Protein AF-A0A8H7KU27-F1 (afdb_monomer_lite)

Secondary structure (DSSP, 8-state):
-TTHHHH--SS-S-SEEEEES-------BTTSHHHHHHHHHHHHHTT-TTSSSHHHHHHTS-HHHHHHHHHHHHHHSPTT--SS---B-SSSS-S-HHHHHHTT--SSSEEEEE--TTGGGGGS--SSPP--HHHHHHHHSTT--HHHHHHHHHHHHTTTTT--SHHHHHHHHH-S---STTHHHH-TTS--SS--HHHHHHHHHHHHHHHHHS-TTS---TT------PPP-TTT-EEEEEEE-TTS-EEEEEEEPPHHHHHHT-

Structure (mmCIF, N/CA/C/O backbone):
data_AF-A0A8H7KU27-F1
#
_entry.id   AF-A0A8H7KU27-F1
#
loop_
_atom_site.group_PDB
_atom_site.id
_atom_site.type_symbol
_atom_site.label_atom_id
_atom_site.label_alt_id
_atom_site.label_comp_id
_atom_site.label_asym_id
_atom_site.label_entity_id
_atom_site.label_seq_id
_atom_site.pdbx_PDB_ins_code
_atom_site.Cartn_x
_atom_site.Cartn_y
_atom_site.Cartn_z
_atom_site.occupancy
_atom_site.B_iso_or_equiv
_atom_site.auth_seq_id
_atom_site.auth_comp_id
_atom_site.auth_asym_id
_atom_site.auth_atom_id
_atom_site.pdbx_PDB_model_num
ATOM 1 N N . MET A 1 1 ? -7.231 -10.220 -0.675 1.00 78.81 1 MET A N 1
ATOM 2 C CA . MET A 1 1 ? -7.784 -11.290 -1.545 1.00 78.81 1 MET A CA 1
ATOM 3 C C . MET A 1 1 ? -6.809 -12.442 -1.767 1.00 78.81 1 MET A C 1
ATOM 5 O O . MET A 1 1 ? -7.171 -13.572 -1.466 1.00 78.81 1 MET A O 1
ATOM 9 N N . THR A 1 2 ? -5.571 -12.199 -2.212 1.00 91.25 2 THR A N 1
ATOM 10 C CA . THR A 1 2 ? -4.523 -13.245 -2.302 1.00 91.25 2 THR A CA 1
ATOM 11 C C . THR A 1 2 ? -4.321 -13.991 -0.983 1.00 91.25 2 THR A C 1
ATOM 13 O O . THR A 1 2 ? -4.176 -15.204 -0.988 1.00 91.25 2 THR A O 1
ATOM 16 N N . MET A 1 3 ? -4.471 -13.312 0.154 1.00 93.38 3 MET A N 1
ATOM 17 C CA . MET A 1 3 ? -4.321 -13.923 1.484 1.00 93.38 3 MET A CA 1
ATOM 18 C C . MET A 1 3 ? -5.640 -14.321 2.160 1.00 93.38 3 MET A C 1
ATOM 20 O O . MET A 1 3 ? -5.629 -14.786 3.297 1.00 93.38 3 MET A O 1
ATOM 24 N N . ALA A 1 4 ? -6.777 -14.149 1.478 1.00 94.81 4 ALA A N 1
ATOM 25 C CA . ALA A 1 4 ? -8.090 -14.427 2.055 1.00 94.81 4 ALA A CA 1
ATOM 26 C C . ALA A 1 4 ? -8.229 -15.899 2.473 1.00 94.81 4 ALA A C 1
ATOM 28 O O . ALA A 1 4 ? -7.676 -16.785 1.809 1.00 94.81 4 ALA A O 1
ATOM 29 N N . ASN A 1 5 ? -8.971 -16.153 3.555 1.00 96.56 5 ASN A N 1
ATOM 30 C CA . ASN A 1 5 ? -9.194 -17.491 4.113 1.00 96.56 5 ASN A CA 1
ATOM 31 C C . ASN A 1 5 ? -7.868 -18.228 4.395 1.00 96.56 5 ASN A C 1
ATOM 33 O O . ASN A 1 5 ? -7.708 -19.409 4.086 1.00 96.56 5 ASN A O 1
ATOM 37 N N . GLY A 1 6 ? -6.855 -17.503 4.886 1.00 95.56 6 GLY A N 1
ATOM 38 C CA . GLY A 1 6 ? -5.520 -18.053 5.145 1.00 95.56 6 GLY A CA 1
ATOM 39 C C . GLY A 1 6 ? -4.796 -18.543 3.890 1.00 95.56 6 GLY A C 1
ATOM 40 O O . GLY A 1 6 ? -4.062 -19.531 3.956 1.00 95.56 6 GLY A O 1
ATOM 41 N N . GLY A 1 7 ? -5.049 -17.894 2.749 1.00 95.94 7 GLY A N 1
ATOM 42 C CA . GLY A 1 7 ? -4.494 -18.269 1.448 1.00 95.94 7 GLY A CA 1
ATOM 43 C C . GLY A 1 7 ? -5.071 -19.566 0.873 1.00 95.94 7 GLY A C 1
ATOM 44 O O . GLY A 1 7 ? -4.414 -20.193 0.051 1.00 95.94 7 GLY A O 1
ATOM 45 N N . GLN A 1 8 ? -6.246 -20.008 1.337 1.00 94.69 8 GLN A N 1
ATOM 46 C CA . GLN A 1 8 ? -6.858 -21.284 0.950 1.00 94.69 8 GLN A CA 1
ATOM 47 C C . GLN A 1 8 ? -8.363 -21.130 0.707 1.00 94.69 8 GLN A C 1
ATOM 49 O O . GLN A 1 8 ? -9.200 -21.575 1.490 1.00 94.69 8 GLN A O 1
ATOM 54 N N . THR A 1 9 ? -8.724 -20.488 -0.397 1.00 96.44 9 THR A N 1
ATOM 55 C CA . THR A 1 9 ? -10.119 -20.374 -0.831 1.00 96.44 9 THR A CA 1
ATOM 56 C C . THR A 1 9 ? -10.485 -21.552 -1.730 1.00 96.44 9 THR A C 1
ATOM 58 O O . THR A 1 9 ? -9.803 -21.811 -2.720 1.00 96.44 9 THR A O 1
ATOM 61 N N . ASN A 1 10 ? -11.572 -22.255 -1.397 1.00 95.06 10 ASN A N 1
ATOM 62 C CA . ASN A 1 10 ? -12.066 -23.396 -2.162 1.00 95.06 10 ASN A CA 1
ATOM 63 C C . ASN A 1 10 ? -13.559 -23.224 -2.518 1.00 95.06 10 ASN A C 1
ATOM 65 O O . ASN A 1 10 ? -14.364 -23.048 -1.601 1.00 95.06 10 ASN A O 1
ATOM 69 N N . PRO A 1 11 ? -13.947 -23.329 -3.804 1.00 95.62 11 PRO A N 1
ATOM 70 C CA . PRO A 1 11 ? -13.070 -23.449 -4.975 1.00 95.62 11 PRO A CA 1
ATOM 71 C C . PRO A 1 11 ? -12.228 -22.176 -5.206 1.00 95.62 11 PRO A C 1
ATOM 73 O O . PRO A 1 11 ? -12.608 -21.105 -4.726 1.00 95.62 11 PRO A O 1
ATOM 76 N N . PRO A 1 12 ? -11.098 -22.257 -5.938 1.00 95.62 12 PRO A N 1
ATOM 77 C CA . PRO A 1 12 ? -10.333 -21.071 -6.313 1.00 95.62 12 PRO A CA 1
ATOM 78 C C . PRO A 1 12 ? -11.209 -20.063 -7.066 1.00 95.62 12 PRO A C 1
ATOM 80 O O . PRO A 1 12 ? -11.876 -20.420 -8.036 1.00 95.62 12 PRO A O 1
ATOM 83 N N . LEU A 1 13 ? -11.194 -18.799 -6.633 1.00 97.00 13 LEU A N 1
ATOM 84 C CA . LEU A 1 13 ? -12.013 -17.732 -7.232 1.00 97.00 13 LEU A CA 1
ATOM 85 C C . LEU A 1 13 ? -11.287 -16.959 -8.341 1.00 97.00 13 LEU A C 1
ATOM 87 O O . LEU A 1 13 ? -11.917 -16.265 -9.132 1.00 97.00 13 LEU A O 1
ATOM 91 N N . PHE A 1 14 ? -9.960 -17.062 -8.395 1.00 97.00 14 PHE A N 1
ATOM 92 C CA . PHE A 1 14 ? -9.116 -16.443 -9.411 1.00 97.00 14 PHE A CA 1
ATOM 93 C C . PHE A 1 14 ? -7.832 -17.258 -9.595 1.00 97.00 14 PHE A C 1
ATOM 95 O O . PHE A 1 14 ? -7.412 -17.994 -8.701 1.00 97.00 14 PHE A O 1
ATOM 102 N N . ARG A 1 15 ? -7.201 -17.117 -10.766 1.00 95.88 15 ARG A N 1
ATOM 103 C CA . ARG A 1 15 ? -5.967 -17.840 -11.130 1.00 95.88 15 ARG A CA 1
ATOM 104 C C . ARG A 1 15 ? -4.692 -17.006 -11.005 1.00 95.88 15 ARG A C 1
ATOM 106 O O . ARG A 1 15 ? -3.612 -17.577 -10.939 1.00 95.88 15 ARG A O 1
ATOM 113 N N . ALA A 1 16 ? -4.806 -15.683 -10.996 1.00 96.38 16 ALA A N 1
ATOM 114 C CA . ALA A 1 16 ? -3.685 -14.751 -10.928 1.00 96.38 16 ALA A CA 1
ATOM 115 C C . ALA A 1 16 ? -4.140 -13.412 -10.347 1.00 96.38 16 ALA A C 1
ATOM 117 O O . ALA A 1 16 ? -5.341 -13.138 -10.300 1.00 96.38 16 ALA A O 1
ATOM 118 N N . ALA A 1 17 ? -3.180 -12.602 -9.914 1.00 95.38 17 ALA A N 1
ATOM 119 C CA . ALA A 1 17 ? -3.415 -11.260 -9.404 1.00 95.38 17 ALA A CA 1
ATOM 120 C C . ALA A 1 17 ? -2.518 -10.252 -10.129 1.00 95.38 17 ALA A C 1
ATOM 122 O O . ALA A 1 17 ? -1.367 -10.551 -10.446 1.00 95.38 17 ALA A O 1
ATOM 123 N N . ILE A 1 18 ? -3.060 -9.061 -10.365 1.00 94.12 18 ILE A N 1
ATOM 124 C CA . ILE A 1 18 ? -2.297 -7.872 -10.740 1.00 94.12 18 ILE A CA 1
ATOM 125 C C . ILE A 1 18 ? -2.469 -6.893 -9.584 1.00 94.12 18 ILE A C 1
ATOM 127 O O . ILE A 1 18 ? -3.604 -6.625 -9.182 1.00 94.12 18 ILE A O 1
ATOM 131 N N . THR A 1 19 ? -1.371 -6.403 -9.023 1.00 90.38 19 THR A N 1
ATOM 132 C CA . THR A 1 19 ? -1.390 -5.366 -7.990 1.00 90.38 19 THR A CA 1
ATOM 133 C C . THR A 1 19 ? -0.721 -4.125 -8.533 1.00 90.38 19 THR A C 1
ATOM 135 O O . THR A 1 19 ? 0.409 -4.203 -8.999 1.00 90.38 19 THR A O 1
ATOM 138 N N . ASN A 1 20 ? -1.422 -3.001 -8.459 1.00 87.94 20 ASN A N 1
ATOM 139 C CA . ASN A 1 20 ? -0.874 -1.699 -8.788 1.00 87.94 20 ASN A CA 1
ATOM 140 C C . ASN A 1 20 ? -0.842 -0.839 -7.520 1.00 87.94 20 ASN A C 1
ATOM 142 O O . ASN A 1 20 ? -1.857 -0.801 -6.818 1.00 87.94 20 ASN A O 1
ATOM 146 N N . SER A 1 21 ? 0.306 -0.235 -7.211 1.00 86.75 21 SER A N 1
ATOM 147 C CA . SER A 1 21 ? 0.552 0.570 -6.005 1.00 86.75 21 SER A CA 1
ATOM 148 C C . SER A 1 21 ? 0.026 -0.127 -4.742 1.00 86.75 21 SER A C 1
ATOM 150 O O . SER A 1 21 ? -0.904 0.339 -4.077 1.00 86.75 21 SER A O 1
ATOM 152 N N . ALA A 1 22 ? 0.536 -1.333 -4.465 1.00 82.12 22 ALA A N 1
ATOM 153 C CA . ALA A 1 22 ? -0.025 -2.209 -3.439 1.00 82.12 22 ALA A CA 1
ATOM 154 C C . ALA A 1 22 ? 0.016 -1.570 -2.036 1.00 82.12 22 ALA A C 1
ATOM 156 O O . ALA A 1 22 ? 1.068 -1.457 -1.414 1.00 82.12 22 ALA A O 1
ATOM 157 N N . PHE A 1 23 ? -1.157 -1.231 -1.498 1.00 78.81 23 PHE A N 1
ATOM 158 C CA . PHE A 1 23 ? -1.300 -0.653 -0.163 1.00 78.81 23 PHE A CA 1
ATOM 159 C C . PHE A 1 23 ? -1.296 -1.723 0.945 1.00 78.81 23 PHE A C 1
ATOM 161 O O . PHE A 1 23 ? -2.119 -2.644 0.944 1.00 78.81 23 PHE A O 1
ATOM 168 N N . PHE A 1 24 ? -0.407 -1.565 1.932 1.00 78.94 24 PHE A N 1
ATOM 169 C CA . PHE A 1 24 ? -0.306 -2.422 3.119 1.00 78.94 24 PHE A CA 1
ATOM 170 C C . PHE A 1 24 ? -0.576 -1.627 4.410 1.00 78.94 24 PHE A C 1
ATOM 172 O O . PHE A 1 24 ? 0.364 -1.163 5.054 1.00 78.94 24 PHE A O 1
ATOM 179 N N . PRO A 1 25 ? -1.846 -1.483 4.836 1.00 85.44 25 PRO A N 1
ATOM 180 C CA . PRO A 1 25 ? -2.156 -0.842 6.108 1.00 85.44 25 PRO A CA 1
ATOM 181 C C . PRO A 1 25 ? -1.668 -1.674 7.298 1.00 85.44 25 PRO A C 1
ATOM 183 O O . PRO A 1 25 ? -1.498 -2.897 7.210 1.00 85.44 25 PRO A O 1
ATOM 186 N N . SER A 1 26 ? -1.557 -1.022 8.456 1.00 87.38 26 SER A N 1
ATOM 187 C CA . SER A 1 26 ? -1.453 -1.709 9.744 1.00 87.38 26 SER A CA 1
ATOM 188 C C . SER A 1 26 ? -2.640 -2.656 9.946 1.00 87.38 26 SER A C 1
ATOM 190 O O . SER A 1 26 ? -3.795 -2.241 9.886 1.00 87.38 26 SER A O 1
ATOM 192 N N . GLN A 1 27 ? -2.357 -3.936 10.201 1.00 89.00 27 GLN A N 1
ATOM 193 C CA . GLN A 1 27 ? -3.378 -4.979 10.344 1.00 89.00 27 GLN A CA 1
ATOM 194 C C . GLN A 1 27 ? -3.529 -5.416 11.792 1.00 89.00 27 GLN A C 1
ATOM 196 O O . GLN A 1 27 ? -2.823 -6.301 12.284 1.00 89.00 27 GLN A O 1
ATOM 201 N N . TYR A 1 28 ? -4.463 -4.756 12.468 1.00 94.50 28 TYR A N 1
ATOM 202 C CA . TYR A 1 28 ? -4.816 -5.015 13.857 1.00 94.50 28 TYR A CA 1
ATOM 203 C C . TYR A 1 28 ? -5.838 -6.159 13.973 1.00 94.50 28 TYR A C 1
ATOM 205 O O . TYR A 1 28 ? -6.639 -6.348 13.054 1.00 94.50 28 TYR A O 1
ATOM 213 N N . PRO A 1 29 ? -5.868 -6.896 15.100 1.00 96.38 29 PRO A N 1
ATOM 214 C CA . PRO A 1 29 ? -7.040 -7.683 15.492 1.00 96.38 29 PRO A CA 1
ATOM 215 C C . PRO A 1 29 ? -8.306 -6.822 15.476 1.00 96.38 29 PRO A C 1
ATOM 217 O O . PRO A 1 29 ? -8.257 -5.675 15.920 1.00 96.38 29 PRO A O 1
ATOM 220 N N . GLY A 1 30 ? -9.420 -7.354 14.966 1.00 96.25 30 GLY A N 1
ATOM 221 C CA . GLY A 1 30 ? -10.682 -6.612 14.844 1.00 96.25 30 GLY A CA 1
ATOM 222 C C . GLY A 1 30 ? -11.287 -6.173 16.179 1.00 96.25 30 GLY A C 1
ATOM 223 O O . GLY A 1 30 ? -11.960 -5.150 16.236 1.00 96.25 30 GLY A O 1
ATOM 224 N N . ASP A 1 31 ? -10.986 -6.896 17.254 1.00 95.62 31 ASP A N 1
ATOM 225 C CA . ASP A 1 31 ? -11.300 -6.572 18.651 1.00 95.62 31 ASP A CA 1
ATOM 226 C C . ASP A 1 31 ? -10.113 -5.925 19.395 1.00 95.62 31 ASP A C 1
ATOM 228 O O . ASP A 1 31 ? -10.132 -5.743 20.612 1.00 95.62 31 ASP A O 1
ATOM 232 N N . GLY A 1 32 ? -9.055 -5.566 18.666 1.00 96.56 32 GLY A N 1
ATOM 233 C CA . GLY A 1 32 ? -7.859 -4.939 19.208 1.00 96.56 32 GLY A CA 1
ATOM 234 C C . GLY A 1 32 ? -8.085 -3.491 19.645 1.00 96.56 32 GLY A C 1
ATOM 235 O O . GLY A 1 32 ? -9.115 -2.868 19.372 1.00 96.56 32 GLY A O 1
ATOM 236 N N . ILE A 1 33 ? -7.071 -2.921 20.301 1.00 96.50 33 ILE A N 1
ATOM 237 C CA . ILE A 1 33 ? -7.153 -1.579 20.895 1.00 96.50 33 ILE A CA 1
ATOM 238 C C . ILE A 1 33 ? -7.460 -0.477 19.872 1.00 96.50 33 ILE A C 1
ATOM 240 O O . ILE A 1 33 ? -8.258 0.411 20.168 1.00 96.50 33 ILE A O 1
ATOM 244 N N . ILE A 1 34 ? -6.877 -0.537 18.668 1.00 95.50 34 ILE A N 1
ATOM 245 C CA . ILE A 1 34 ? -7.071 0.496 17.641 1.00 95.50 34 ILE A CA 1
ATOM 246 C C . ILE A 1 34 ? -8.506 0.458 17.079 1.00 95.50 34 ILE A C 1
ATOM 248 O O . ILE A 1 34 ? -9.203 1.463 17.248 1.00 95.50 34 ILE A O 1
ATOM 252 N N . PRO A 1 35 ? -9.025 -0.661 16.519 1.00 96.94 35 PRO A N 1
ATOM 253 C CA . PRO A 1 35 ? -10.417 -0.709 16.057 1.00 96.94 35 PRO A CA 1
ATOM 254 C C . PRO A 1 35 ? -11.441 -0.435 17.164 1.00 96.94 35 PRO A C 1
ATOM 256 O O . PRO A 1 35 ? -12.418 0.270 16.924 1.00 96.94 35 PRO A O 1
ATOM 259 N N . THR A 1 36 ? -11.198 -0.914 18.391 1.00 97.19 36 THR A N 1
ATOM 260 C CA . THR A 1 36 ? -12.078 -0.647 19.542 1.00 97.19 36 THR A CA 1
ATOM 261 C C . THR A 1 36 ? -12.131 0.843 19.881 1.00 97.19 36 THR A C 1
ATOM 263 O O . THR A 1 36 ? -13.204 1.387 20.137 1.00 97.19 36 THR A O 1
ATOM 266 N N . THR A 1 37 ? -10.987 1.532 19.853 1.00 96.94 37 THR A N 1
ATOM 267 C CA . THR A 1 37 ? -10.928 2.980 20.105 1.00 96.94 37 THR A CA 1
ATOM 268 C C . THR A 1 37 ? -11.711 3.749 19.044 1.00 96.94 37 THR A C 1
ATOM 270 O O . THR A 1 37 ? -12.527 4.602 19.394 1.00 96.94 37 THR A O 1
ATOM 273 N N . ILE A 1 38 ? -11.534 3.400 17.768 1.00 97.12 38 ILE A N 1
ATOM 274 C CA . ILE A 1 38 ? -12.267 4.015 16.654 1.00 97.12 38 ILE A CA 1
ATOM 275 C C . ILE A 1 38 ? -13.775 3.754 16.791 1.00 97.12 38 ILE A C 1
ATOM 277 O O . ILE A 1 38 ? -14.574 4.680 16.671 1.00 97.12 38 ILE A O 1
ATOM 281 N N . TYR A 1 39 ? -14.186 2.523 17.111 1.00 98.06 39 TYR A N 1
ATOM 282 C CA . TYR A 1 39 ? -15.595 2.190 17.344 1.00 98.06 39 TYR A CA 1
ATOM 283 C C . TYR A 1 39 ? -16.202 3.036 18.472 1.00 98.06 39 TYR A C 1
ATOM 285 O O . TYR A 1 39 ? -17.282 3.610 18.319 1.00 98.06 39 TYR A O 1
ATOM 293 N N . ASN A 1 40 ? -15.482 3.194 19.584 1.00 98.25 40 ASN A N 1
ATOM 294 C CA . ASN A 1 40 ? -15.921 4.032 20.697 1.00 98.25 40 ASN A CA 1
ATOM 295 C C . ASN A 1 40 ? -16.055 5.504 20.284 1.00 98.25 40 ASN A C 1
ATOM 297 O O . ASN A 1 40 ? -17.046 6.145 20.629 1.00 98.25 40 ASN A O 1
ATOM 301 N N . GLN A 1 41 ? -15.117 6.033 19.495 1.00 98.06 41 GLN A N 1
ATOM 302 C CA . GLN A 1 41 ? -15.217 7.386 18.943 1.00 98.06 41 GLN A CA 1
ATOM 303 C C . GLN A 1 41 ? -16.449 7.550 18.042 1.00 98.06 41 GLN A C 1
ATOM 305 O O . GLN A 1 41 ? -17.174 8.533 18.188 1.00 98.06 41 GLN A O 1
ATOM 310 N N . VAL A 1 42 ? -16.749 6.566 17.187 1.00 98.38 42 VAL A N 1
ATOM 311 C CA . VAL A 1 42 ? -17.963 6.566 16.353 1.00 98.38 42 VAL A CA 1
ATOM 312 C C . VAL A 1 42 ? -19.221 6.570 17.222 1.00 98.38 42 VAL A C 1
ATOM 314 O O . VAL A 1 42 ? -20.109 7.398 17.019 1.00 98.38 42 VAL A O 1
ATOM 317 N N . THR A 1 43 ? -19.315 5.686 18.218 1.00 98.56 43 THR A N 1
ATOM 318 C CA . THR A 1 43 ? -20.493 5.639 19.104 1.00 98.56 43 THR A CA 1
ATOM 319 C C . THR A 1 43 ? -20.656 6.919 19.929 1.00 98.56 43 THR A C 1
ATOM 321 O O . THR A 1 43 ? -21.783 7.366 20.133 1.00 98.56 43 THR A O 1
ATOM 324 N N . ASN A 1 44 ? -19.561 7.561 20.348 1.00 98.31 44 ASN A N 1
ATOM 325 C CA . ASN A 1 44 ? -19.597 8.853 21.034 1.00 98.31 44 ASN A CA 1
ATOM 326 C C . ASN A 1 44 ? -20.073 9.975 20.105 1.00 98.31 44 ASN A C 1
ATOM 328 O O . ASN A 1 44 ? -21.027 10.675 20.440 1.00 98.31 44 ASN A O 1
ATOM 332 N N . GLY A 1 45 ? -19.460 10.115 18.924 1.00 97.81 45 GLY A N 1
ATOM 333 C CA . GLY A 1 45 ? -19.788 11.173 17.959 1.00 97.81 45 GLY A CA 1
ATOM 334 C C . GLY A 1 45 ? -21.210 11.080 17.400 1.00 97.81 45 GLY A C 1
ATOM 335 O O . GLY A 1 45 ? -21.776 12.070 16.948 1.00 97.81 45 GLY A O 1
ATOM 336 N N . THR A 1 46 ? -21.821 9.898 17.468 1.00 98.12 46 THR A N 1
ATOM 337 C CA . THR A 1 46 ? -23.198 9.650 17.015 1.00 98.12 46 THR A CA 1
ATOM 338 C C . THR A 1 46 ? -24.239 9.659 18.138 1.00 98.12 46 THR A C 1
ATOM 340 O O . THR A 1 46 ? -25.432 9.536 17.864 1.00 98.12 46 THR A O 1
ATOM 343 N N . GLY A 1 47 ? -23.818 9.778 19.403 1.00 97.69 47 GLY A N 1
ATOM 344 C CA . GLY A 1 47 ? -24.704 9.685 20.569 1.00 97.69 47 GLY A CA 1
ATOM 345 C C . GLY A 1 47 ? -25.161 8.261 20.923 1.00 97.69 47 GLY A C 1
ATOM 346 O O . GLY A 1 47 ? -26.006 8.091 21.800 1.00 97.69 47 GLY A O 1
ATOM 347 N N . CYS A 1 48 ? -24.599 7.231 20.286 1.00 98.56 48 CYS A N 1
ATOM 348 C CA . CYS A 1 48 ? -24.922 5.823 20.529 1.00 98.56 48 CYS A CA 1
ATOM 349 C C . CYS A 1 48 ? -24.145 5.171 21.683 1.00 98.56 48 CYS A C 1
ATOM 351 O O . CYS A 1 48 ? -24.437 4.028 22.025 1.00 98.56 48 CYS A O 1
ATOM 353 N N . ALA A 1 49 ? -23.184 5.861 22.303 1.00 98.06 49 ALA A N 1
ATOM 354 C CA . ALA A 1 49 ? -22.279 5.284 23.307 1.00 98.06 49 ALA A CA 1
ATOM 355 C C . ALA A 1 49 ? -22.975 4.666 24.533 1.00 98.06 49 ALA A C 1
ATOM 357 O O . ALA A 1 49 ? -22.482 3.693 25.095 1.00 98.06 49 ALA A O 1
ATOM 358 N N . ASN A 1 50 ? -24.133 5.203 24.927 1.00 97.38 50 ASN A N 1
ATOM 359 C CA . ASN A 1 50 ? -24.894 4.732 26.091 1.00 97.38 50 ASN A CA 1
ATOM 360 C C . ASN A 1 50 ? -26.054 3.789 25.721 1.00 97.38 50 ASN A C 1
ATOM 362 O O . ASN A 1 50 ? -26.873 3.455 26.578 1.00 97.38 50 ASN A O 1
ATOM 366 N N . ALA A 1 51 ? -26.178 3.391 24.452 1.00 98.00 51 ALA A N 1
ATOM 367 C CA . ALA A 1 51 ? -27.202 2.441 24.041 1.00 98.00 51 ALA A CA 1
ATOM 368 C C . ALA A 1 51 ? -26.882 1.037 24.581 1.00 98.00 51 ALA A C 1
ATOM 370 O O . ALA A 1 51 ? -25.728 0.620 24.599 1.00 98.00 51 ALA A O 1
ATOM 371 N N . ALA A 1 52 ? -27.916 0.282 24.967 1.00 97.75 52 ALA A N 1
ATOM 372 C CA . ALA A 1 52 ? -27.754 -1.111 25.402 1.00 97.75 52 ALA A CA 1
ATOM 373 C C . ALA A 1 52 ? -27.144 -2.001 24.301 1.00 97.75 52 ALA A C 1
ATOM 375 O O . ALA A 1 52 ? -26.385 -2.919 24.593 1.00 97.75 52 ALA A O 1
ATOM 376 N N . ASP A 1 53 ? -27.464 -1.694 23.042 1.00 98.25 53 ASP A N 1
ATOM 377 C CA . ASP A 1 53 ? -26.833 -2.258 21.853 1.00 98.25 53 ASP A CA 1
ATOM 378 C C . ASP A 1 53 ? -26.341 -1.096 20.981 1.00 98.25 53 ASP A C 1
ATOM 380 O O . ASP A 1 53 ? -27.106 -0.456 20.247 1.00 98.25 53 ASP A O 1
ATOM 384 N N . THR A 1 54 ? -25.056 -0.777 21.127 1.00 98.38 54 THR A N 1
ATOM 385 C CA . THR A 1 54 ? -24.422 0.354 20.440 1.00 98.38 54 THR A CA 1
ATOM 386 C C . THR A 1 54 ? -24.409 0.157 18.926 1.00 98.38 54 THR A C 1
ATOM 388 O O . THR A 1 54 ? -24.637 1.115 18.190 1.00 98.38 54 THR A O 1
ATOM 391 N N . PHE A 1 55 ? -24.256 -1.080 18.443 1.00 98.06 55 PHE A N 1
ATOM 392 C CA . PHE A 1 55 ? -24.261 -1.373 17.012 1.00 98.06 55 PHE A CA 1
ATOM 393 C C . PHE A 1 55 ? -25.661 -1.213 16.420 1.00 98.06 55 PHE A C 1
ATOM 395 O O . PHE A 1 55 ? -25.830 -0.576 15.378 1.00 98.06 55 PHE A O 1
ATOM 402 N N . ARG A 1 56 ? -26.692 -1.716 17.108 1.00 98.62 56 ARG A N 1
ATOM 403 C CA . ARG A 1 56 ? -28.077 -1.538 16.664 1.00 98.62 56 ARG A CA 1
ATOM 404 C C . ARG A 1 56 ? -28.491 -0.070 16.644 1.00 98.62 56 ARG A C 1
ATOM 406 O O . ARG A 1 56 ? -29.225 0.330 15.741 1.00 98.62 56 ARG A O 1
ATOM 413 N N . CYS A 1 57 ? -28.009 0.724 17.600 1.00 98.75 57 CYS A N 1
ATOM 414 C CA . CYS A 1 57 ? -28.191 2.172 17.588 1.00 98.75 57 CYS A CA 1
ATOM 415 C C .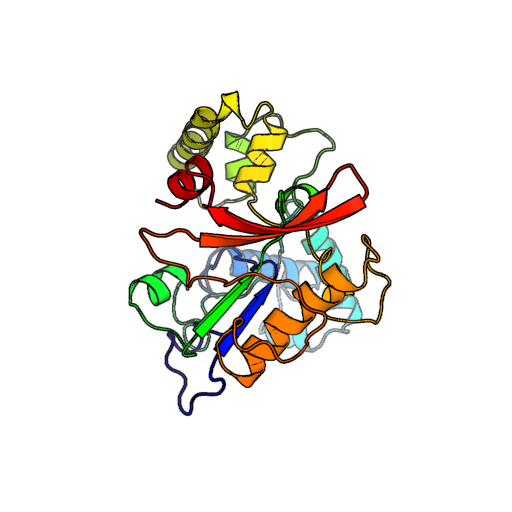 CYS A 1 57 ? -27.594 2.790 16.317 1.00 98.75 57 CYS A C 1
ATOM 417 O O . CYS A 1 57 ? -28.316 3.466 15.586 1.00 98.75 57 CYS A O 1
ATOM 419 N N . LEU A 1 58 ? -26.331 2.477 15.993 1.00 98.62 58 LEU A N 1
ATOM 420 C CA . LEU A 1 58 ? -25.662 2.974 14.785 1.00 98.62 58 LEU A CA 1
ATOM 421 C C . LEU A 1 58 ? -26.412 2.593 13.501 1.00 98.62 58 LEU A C 1
ATOM 423 O O . LEU A 1 58 ? -26.595 3.434 12.625 1.00 98.62 58 LEU A O 1
ATOM 427 N N . GLN A 1 59 ? -26.900 1.352 13.401 1.00 98.50 59 GLN A N 1
ATOM 428 C CA . GLN A 1 59 ? -27.694 0.888 12.254 1.00 98.50 59 GLN A CA 1
ATOM 429 C C . GLN A 1 59 ? -29.019 1.644 12.071 1.00 98.50 59 GLN A C 1
ATOM 431 O O . GLN A 1 59 ? -29.568 1.653 10.971 1.00 98.50 59 GLN A O 1
ATOM 436 N N . GLY A 1 60 ? -29.567 2.222 13.143 1.00 98.31 60 GLY A N 1
ATOM 437 C CA . GLY A 1 60 ? -30.806 2.996 13.108 1.00 98.31 60 GLY A CA 1
ATOM 438 C C . GLY A 1 60 ? -30.621 4.458 12.697 1.00 98.31 60 GLY A C 1
ATOM 439 O O . GLY A 1 60 ? -31.617 5.159 12.519 1.00 98.31 60 GLY A O 1
ATOM 440 N N . LEU A 1 61 ? -29.379 4.935 12.566 1.00 98.50 61 LEU A N 1
ATOM 441 C CA . LEU A 1 61 ? -29.091 6.329 12.245 1.00 98.50 61 LEU A CA 1
ATOM 442 C C . LEU A 1 61 ? -29.185 6.618 10.741 1.00 98.50 61 LEU A C 1
ATOM 444 O O . LEU A 1 61 ? -28.913 5.749 9.909 1.00 98.50 61 LEU A O 1
ATOM 448 N N . PRO A 1 62 ? -29.489 7.870 10.359 1.00 98.44 62 PRO A N 1
ATOM 449 C CA . PRO A 1 62 ? -29.320 8.319 8.986 1.00 98.44 62 PRO A CA 1
ATOM 450 C C . PRO A 1 62 ? -27.860 8.194 8.530 1.00 98.44 62 PRO A C 1
ATOM 452 O O . PRO A 1 62 ? -26.935 8.556 9.259 1.00 98.44 62 PRO A O 1
ATOM 455 N N . ALA A 1 63 ? -27.646 7.795 7.273 1.00 98.25 63 ALA A N 1
ATOM 456 C CA . ALA A 1 63 ? -26.305 7.707 6.686 1.00 98.25 63 ALA A CA 1
ATOM 457 C C . ALA A 1 63 ? -25.530 9.039 6.754 1.00 98.25 63 ALA A C 1
ATOM 459 O O . ALA A 1 63 ? -24.316 9.035 6.933 1.00 98.25 63 ALA A O 1
ATOM 460 N N . ALA A 1 64 ? -26.226 10.179 6.678 1.00 98.38 64 ALA A N 1
ATOM 461 C CA . ALA A 1 64 ? -25.617 11.503 6.811 1.00 98.38 64 ALA A CA 1
ATOM 462 C C . ALA A 1 64 ? -24.969 11.729 8.191 1.00 98.38 64 ALA A C 1
ATOM 464 O O . ALA A 1 64 ? -23.917 12.356 8.274 1.00 98.38 64 ALA A O 1
ATOM 465 N N . THR A 1 65 ? -25.552 11.184 9.265 1.00 98.31 65 THR A N 1
ATOM 466 C CA . THR A 1 65 ? -24.984 11.264 10.619 1.00 98.31 65 THR A CA 1
ATOM 467 C C . THR A 1 65 ? -23.682 10.472 10.707 1.00 98.31 65 THR A C 1
ATOM 469 O O . THR A 1 65 ? -22.681 10.984 11.200 1.00 98.31 65 THR A O 1
ATOM 472 N N . LEU A 1 66 ? -23.671 9.251 10.162 1.00 98.19 66 LEU A N 1
ATOM 473 C CA . LEU A 1 66 ? -22.465 8.423 10.087 1.00 98.19 66 LEU A CA 1
ATOM 474 C C . LEU A 1 66 ? -21.387 9.079 9.208 1.00 98.19 66 LEU A C 1
ATOM 476 O O . LEU A 1 66 ? -20.218 9.084 9.576 1.00 98.19 66 LEU A O 1
ATOM 480 N N . GLY A 1 67 ? -21.778 9.684 8.081 1.00 98.06 67 GLY A N 1
ATOM 481 C CA . GLY A 1 67 ? -20.872 10.392 7.173 1.00 98.06 67 GLY A CA 1
ATOM 482 C C . GLY A 1 67 ? -20.219 11.637 7.788 1.00 98.06 67 GLY A C 1
ATOM 483 O O . GLY A 1 67 ? -19.037 11.890 7.543 1.00 98.06 67 GLY A O 1
ATOM 484 N N . ALA A 1 68 ? -20.953 12.384 8.620 1.00 98.31 68 ALA A N 1
ATOM 485 C CA . ALA A 1 68 ? -20.414 13.536 9.342 1.00 98.31 68 ALA A CA 1
ATOM 486 C C . ALA A 1 68 ? -19.339 13.109 10.355 1.00 98.31 68 ALA A C 1
ATOM 488 O O . ALA A 1 68 ? -18.221 13.618 10.308 1.00 98.31 68 ALA A O 1
ATOM 489 N N . VAL A 1 69 ? -19.642 12.112 11.196 1.00 98.19 69 VAL A N 1
ATOM 490 C CA . VAL A 1 69 ? -18.685 11.571 12.179 1.00 98.19 69 VAL A CA 1
ATOM 491 C C . VAL A 1 69 ? -17.483 10.929 11.485 1.00 98.19 69 VAL A C 1
ATOM 493 O O . VAL A 1 69 ? -16.351 11.140 11.903 1.00 98.19 69 VAL A O 1
ATOM 496 N N . ASN A 1 70 ? -17.693 10.202 10.384 1.00 97.56 70 ASN A N 1
ATOM 497 C CA . ASN A 1 70 ? -16.600 9.654 9.581 1.00 97.56 70 ASN A CA 1
ATOM 498 C C . ASN A 1 70 ? -15.638 10.749 9.096 1.00 97.56 70 ASN A C 1
ATOM 500 O O . ASN A 1 70 ? -14.430 10.596 9.233 1.00 97.56 70 ASN A O 1
ATOM 504 N N . THR A 1 71 ? -16.167 11.850 8.551 1.00 97.69 71 THR A N 1
ATOM 505 C CA . THR A 1 71 ? -15.347 12.977 8.074 1.00 97.69 71 THR A CA 1
ATOM 506 C C . THR A 1 71 ? -14.504 13.572 9.202 1.00 97.69 71 THR A C 1
ATOM 508 O O . THR A 1 71 ? -13.315 13.813 9.013 1.00 97.69 71 THR A O 1
ATOM 511 N N . GLU A 1 72 ? -15.094 13.775 10.381 1.00 97.31 72 GLU A N 1
ATOM 512 C CA . GLU A 1 72 ? -14.375 14.293 11.550 1.00 97.31 72 GLU A CA 1
ATOM 513 C C . GLU A 1 72 ? -13.246 13.349 11.988 1.00 97.31 72 GLU A C 1
ATOM 515 O O . GLU A 1 72 ? -12.105 13.784 12.141 1.00 97.31 72 GLU A O 1
ATOM 520 N N . LEU A 1 73 ? -13.532 12.049 12.110 1.00 97.00 73 LEU A N 1
ATOM 521 C CA . LEU A 1 73 ? -12.542 11.063 12.548 1.00 97.00 73 LEU A CA 1
ATOM 522 C C . LEU A 1 73 ? -11.402 10.885 11.547 1.00 97.00 73 LEU A C 1
ATOM 524 O O . LEU A 1 73 ? -10.246 10.799 11.960 1.00 97.00 73 LEU A O 1
ATOM 528 N N . VAL A 1 74 ? -11.703 10.856 10.247 1.00 95.94 74 VAL A N 1
ATOM 529 C CA . VAL A 1 74 ? -10.680 10.767 9.194 1.00 95.94 74 VAL A CA 1
ATOM 530 C C . VAL A 1 74 ? -9.783 12.003 9.201 1.00 95.94 74 VAL A C 1
ATOM 532 O O . VAL A 1 74 ? -8.567 11.855 9.195 1.00 95.94 74 VAL A O 1
ATOM 535 N N . ASN A 1 75 ? -10.353 13.206 9.312 1.00 95.00 75 ASN A N 1
ATOM 536 C CA . ASN A 1 75 ? -9.567 14.444 9.361 1.00 95.00 75 ASN A CA 1
ATOM 537 C C . ASN A 1 75 ? -8.764 14.610 10.662 1.00 95.00 75 ASN A C 1
ATOM 539 O O . ASN A 1 75 ? -7.788 15.353 10.680 1.00 95.00 75 ASN A O 1
ATOM 543 N N . SER A 1 76 ? -9.173 13.952 11.752 1.00 94.31 76 SER A N 1
ATOM 544 C CA . SER A 1 76 ? -8.425 13.934 13.018 1.00 94.31 76 SER A CA 1
ATOM 545 C C . SER A 1 76 ? -7.296 12.897 13.059 1.00 94.31 76 SER A C 1
ATOM 547 O O . SER A 1 76 ? -6.478 12.918 13.979 1.00 94.31 76 SER A O 1
ATOM 549 N N . GLY A 1 77 ? -7.281 11.963 12.102 1.00 92.69 77 GLY A N 1
ATOM 550 C CA . GLY A 1 77 ? -6.245 10.946 11.981 1.00 92.69 77 GLY A CA 1
ATOM 551 C C . GLY A 1 77 ? -4.906 11.539 11.546 1.00 92.69 77 GLY A C 1
ATOM 552 O O . GLY A 1 77 ? -4.828 12.665 11.056 1.00 92.69 77 GLY A O 1
ATOM 553 N N . PHE A 1 78 ? -3.834 10.765 11.712 1.00 92.94 78 PHE A N 1
ATOM 554 C CA . PHE A 1 78 ? -2.521 11.163 11.216 1.00 92.94 78 PHE A CA 1
ATOM 555 C C . PHE A 1 78 ? -2.549 11.265 9.684 1.00 92.94 78 PHE A C 1
ATOM 557 O O . PHE A 1 78 ? -3.030 10.344 9.013 1.00 92.94 78 PHE A O 1
ATOM 564 N N . PHE A 1 79 ? -2.063 12.382 9.136 1.00 92.75 79 PHE A N 1
ATOM 565 C CA . PHE A 1 79 ? -2.080 12.632 7.695 1.00 92.75 79 PHE A CA 1
ATOM 566 C C . PHE A 1 79 ? -1.414 11.481 6.928 1.00 92.75 79 PHE A C 1
ATOM 568 O O . PHE A 1 79 ? -0.448 10.882 7.394 1.00 92.75 79 PHE A O 1
ATOM 575 N N . GLY A 1 80 ? -1.969 11.144 5.763 1.00 89.50 80 GLY A N 1
ATOM 576 C CA . GLY A 1 80 ? -1.476 10.045 4.929 1.00 89.50 80 GLY A CA 1
ATOM 577 C C . GLY A 1 80 ? -1.892 8.644 5.378 1.00 89.50 80 GLY A C 1
ATOM 578 O O . GLY A 1 80 ? -1.635 7.675 4.665 1.00 89.50 80 GLY A O 1
ATOM 579 N N . THR A 1 81 ? -2.575 8.514 6.519 1.00 90.06 81 THR A N 1
ATOM 580 C CA . THR A 1 81 ? -3.113 7.235 7.001 1.00 90.06 81 THR A CA 1
ATOM 581 C C . THR A 1 81 ? -4.620 7.125 6.789 1.00 90.06 81 THR A C 1
ATOM 583 O O . THR A 1 81 ? -5.320 8.106 6.542 1.00 90.06 81 THR A O 1
ATOM 586 N N . PHE A 1 82 ? -5.136 5.901 6.895 1.00 91.00 82 PHE A N 1
ATOM 587 C CA . PHE A 1 82 ? -6.562 5.617 6.791 1.00 91.00 82 PHE A CA 1
ATOM 588 C C . PHE A 1 82 ? -7.097 5.175 8.153 1.00 91.00 82 PHE A C 1
ATOM 590 O O . PHE A 1 82 ? -6.631 4.181 8.710 1.00 91.00 82 PHE A O 1
ATOM 597 N N . THR A 1 83 ? -8.103 5.883 8.672 1.00 93.44 83 THR A N 1
ATOM 598 C CA . THR A 1 83 ? -8.735 5.558 9.964 1.00 93.44 83 THR A CA 1
ATOM 599 C C . THR A 1 83 ? -9.406 4.187 9.937 1.00 93.44 83 THR A C 1
ATOM 601 O O . THR A 1 83 ? -9.289 3.414 10.882 1.00 93.44 83 THR A O 1
ATOM 604 N N . PHE A 1 84 ? -10.089 3.860 8.838 1.00 93.81 84 PHE A N 1
ATOM 605 C CA . PHE A 1 84 ? -10.780 2.586 8.662 1.00 93.81 84 PHE A CA 1
ATOM 606 C C . PHE A 1 84 ? -10.020 1.724 7.656 1.00 93.81 84 PHE A C 1
ATOM 608 O O . PHE A 1 84 ? -9.963 2.039 6.469 1.00 93.81 84 PHE A O 1
ATOM 615 N N . VAL A 1 85 ? -9.446 0.622 8.134 1.00 93.00 85 VAL A N 1
ATOM 616 C CA . VAL A 1 85 ? -8.668 -0.336 7.335 1.00 93.00 85 VAL A CA 1
ATOM 617 C C . VAL A 1 85 ? -9.164 -1.762 7.581 1.00 93.00 85 VAL A C 1
ATOM 619 O O . VAL A 1 85 ? -9.808 -2.012 8.604 1.00 93.00 85 VAL A O 1
ATOM 622 N N . PRO A 1 86 ? -8.879 -2.723 6.681 1.00 93.38 86 PRO A N 1
ATOM 623 C CA . PRO A 1 86 ? -9.150 -4.130 6.948 1.00 93.38 86 PRO A CA 1
ATOM 624 C C . PRO A 1 86 ? -8.471 -4.604 8.240 1.00 93.38 86 PRO A C 1
ATOM 626 O O . PRO A 1 86 ? -7.307 -4.293 8.496 1.00 93.38 86 PRO A O 1
ATOM 629 N N . VAL A 1 87 ? -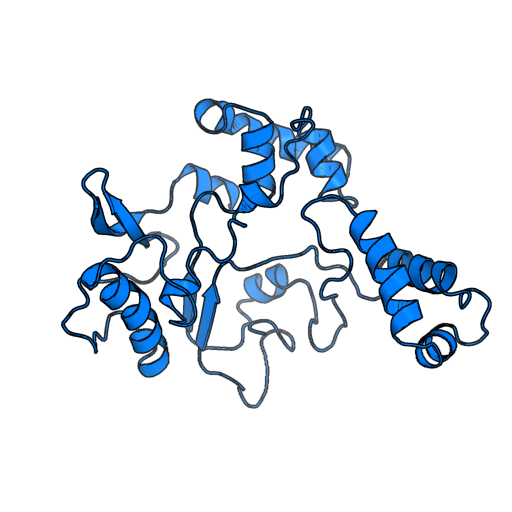9.198 -5.388 9.033 1.00 95.81 87 VAL A N 1
ATOM 630 C CA . VAL A 1 87 ? -8.731 -5.953 10.306 1.00 95.81 87 VAL A CA 1
ATOM 631 C C . VAL A 1 87 ? -8.623 -7.471 10.217 1.00 95.81 87 VAL A C 1
ATOM 633 O O . VAL A 1 87 ? -9.229 -8.100 9.351 1.00 95.81 87 VAL A O 1
ATOM 636 N N . ILE A 1 88 ? -7.867 -8.066 11.135 1.00 97.12 88 ILE A N 1
ATOM 637 C CA . ILE A 1 88 ? -7.834 -9.515 11.325 1.00 97.12 88 ILE A CA 1
ATOM 638 C C . ILE A 1 88 ? -9.149 -9.912 12.000 1.00 97.12 88 ILE A C 1
ATOM 640 O O . ILE A 1 88 ? -9.353 -9.636 13.182 1.00 97.12 88 ILE A O 1
ATOM 644 N N . ASP A 1 89 ? -10.041 -10.533 11.237 1.00 96.06 89 ASP A N 1
ATOM 645 C CA . ASP A 1 89 ? -11.379 -10.950 11.668 1.00 96.06 89 ASP A CA 1
ATOM 646 C C . ASP A 1 89 ? -11.459 -12.450 12.006 1.00 96.06 89 ASP A C 1
ATOM 648 O O . ASP A 1 89 ? -12.506 -12.948 12.415 1.00 96.06 89 ASP A O 1
ATOM 652 N N . GLY A 1 90 ? -10.363 -13.191 11.809 1.00 95.88 90 GLY A N 1
ATOM 653 C CA . GLY A 1 90 ? -10.290 -14.631 12.057 1.00 95.88 90 GLY A CA 1
ATOM 654 C C . GLY A 1 90 ? -10.980 -15.494 10.995 1.00 95.88 90 GLY A C 1
ATOM 655 O O . GLY A 1 90 ? -10.942 -16.718 11.105 1.00 95.88 90 GLY A O 1
ATOM 656 N N . THR A 1 91 ? -11.575 -14.893 9.959 1.00 94.69 91 THR A N 1
ATOM 657 C CA . THR A 1 91 ? -12.299 -15.607 8.897 1.00 94.69 91 THR A CA 1
ATOM 658 C C . THR A 1 91 ? -11.763 -15.241 7.516 1.00 94.69 91 THR A C 1
ATOM 660 O O . THR A 1 91 ? -11.038 -16.036 6.915 1.00 94.69 91 THR A O 1
ATOM 663 N N . LEU A 1 92 ? -12.049 -14.033 7.022 1.00 95.50 92 LEU A N 1
ATOM 664 C CA . LEU A 1 92 ? -11.533 -13.550 5.750 1.00 95.50 92 LEU A CA 1
ATOM 665 C C . LEU A 1 92 ? -10.038 -13.232 5.862 1.00 95.50 92 LEU A C 1
ATOM 667 O O . LEU A 1 92 ? -9.257 -13.673 5.017 1.00 95.50 92 LEU A O 1
ATOM 671 N N . ILE A 1 93 ? -9.633 -12.514 6.911 1.00 95.44 93 ILE A N 1
ATOM 672 C CA . ILE A 1 93 ? -8.237 -12.249 7.271 1.00 95.44 93 ILE A CA 1
ATOM 673 C C . ILE A 1 93 ? -7.960 -12.984 8.582 1.00 95.44 93 ILE A C 1
ATOM 675 O O . ILE A 1 93 ? -8.265 -12.510 9.674 1.00 95.44 93 ILE A O 1
ATOM 679 N N . VAL A 1 94 ? -7.375 -14.175 8.464 1.00 96.06 94 VAL A N 1
ATOM 680 C CA . VAL A 1 94 ? -7.175 -15.081 9.608 1.00 96.06 94 VAL A CA 1
ATOM 681 C C . VAL A 1 94 ? -5.997 -14.681 10.503 1.00 96.06 94 VAL A C 1
ATOM 683 O O . VAL A 1 94 ? -5.968 -15.027 11.677 1.00 96.06 94 VAL A O 1
ATOM 686 N N . GLU A 1 95 ? -5.014 -13.969 9.949 1.00 94.94 95 GLU A N 1
ATOM 687 C CA . GLU A 1 95 ? -3.827 -13.444 10.631 1.00 94.94 95 GLU A CA 1
ATOM 688 C C . GLU A 1 95 ? -3.178 -12.351 9.763 1.00 94.94 95 GLU A C 1
ATOM 690 O O . GLU A 1 95 ? -3.652 -12.061 8.663 1.00 94.94 95 GLU A O 1
ATOM 695 N N . ARG A 1 96 ? -2.066 -11.760 10.221 1.00 92.75 96 ARG A N 1
ATOM 696 C CA . ARG A 1 96 ? -1.302 -10.792 9.417 1.00 92.75 96 ARG A CA 1
ATOM 697 C C . ARG A 1 96 ? -0.883 -11.419 8.070 1.00 92.75 96 ARG A C 1
ATOM 699 O O . ARG A 1 96 ? -0.198 -12.442 8.081 1.00 92.75 96 ARG A O 1
ATOM 706 N N . PRO A 1 97 ? -1.175 -10.788 6.921 1.00 89.06 97 PRO A N 1
ATOM 707 C CA . PRO A 1 97 ? -0.786 -11.245 5.589 1.00 89.06 97 PRO A CA 1
ATOM 708 C C . PRO A 1 97 ? 0.689 -11.575 5.433 1.00 89.06 97 PRO A C 1
ATOM 710 O O . PRO A 1 97 ? 1.006 -12.549 4.761 1.00 89.06 97 PRO A O 1
ATOM 713 N N . THR A 1 98 ? 1.585 -10.832 6.088 1.00 89.19 98 THR A N 1
ATOM 714 C CA . THR A 1 98 ? 3.023 -11.138 6.078 1.00 89.19 98 THR A CA 1
ATOM 715 C C . THR A 1 98 ? 3.321 -12.507 6.691 1.00 89.19 98 THR A C 1
ATOM 717 O O . THR A 1 98 ? 4.132 -13.251 6.153 1.00 89.19 98 THR A O 1
ATOM 720 N N . VAL A 1 99 ? 2.604 -12.898 7.749 1.00 93.62 99 VAL A N 1
ATOM 721 C CA . VAL A 1 99 ? 2.725 -14.224 8.376 1.00 93.62 99 VAL A CA 1
ATOM 722 C C . VAL A 1 99 ? 2.153 -15.312 7.468 1.00 93.62 99 VAL A C 1
ATOM 724 O O . VAL A 1 99 ? 2.760 -16.371 7.316 1.00 93.62 99 VAL A O 1
ATOM 727 N N . THR A 1 100 ? 1.009 -15.072 6.825 1.00 94.12 100 THR A N 1
ATOM 728 C CA . THR A 1 100 ? 0.432 -16.047 5.886 1.00 94.12 100 THR A CA 1
ATOM 729 C C . THR A 1 100 ? 1.325 -16.237 4.650 1.00 94.12 100 THR A C 1
ATOM 731 O O . THR A 1 100 ? 1.545 -17.374 4.229 1.00 94.12 100 THR A O 1
ATOM 734 N N . LEU A 1 101 ? 1.916 -15.157 4.123 1.00 91.31 101 LEU A N 1
ATOM 735 C CA . LEU A 1 101 ? 2.881 -15.200 3.017 1.00 91.31 101 LEU A CA 1
ATOM 736 C C . LEU A 1 101 ? 4.164 -15.944 3.403 1.00 91.31 101 LEU A C 1
ATOM 738 O O . LEU A 1 101 ? 4.624 -16.786 2.638 1.00 91.31 101 LEU A O 1
ATOM 742 N N . GLN A 1 102 ? 4.702 -15.714 4.607 1.00 92.81 102 GLN A N 1
ATOM 743 C CA . GLN A 1 102 ? 5.871 -16.444 5.124 1.00 92.81 102 GLN A CA 1
ATOM 744 C C . GLN A 1 102 ? 5.638 -17.959 5.220 1.00 92.81 102 GLN A C 1
ATOM 746 O O . GLN A 1 102 ? 6.579 -18.740 5.103 1.00 92.81 102 GLN A O 1
ATOM 751 N N . LYS A 1 103 ? 4.384 -18.397 5.392 1.00 95.50 103 LYS A N 1
ATOM 752 C CA . LYS A 1 103 ? 3.999 -19.819 5.367 1.00 95.50 103 LYS A CA 1
ATOM 753 C C . LYS A 1 103 ? 3.853 -20.385 3.948 1.00 95.50 103 LYS A C 1
ATOM 755 O O . LYS A 1 103 ? 3.468 -21.543 3.808 1.00 95.50 103 LYS A O 1
ATOM 760 N N . GLY A 1 104 ? 4.087 -19.582 2.908 1.00 93.81 104 GLY A N 1
ATOM 761 C CA . GLY A 1 104 ? 3.883 -19.960 1.509 1.00 93.81 104 GLY A CA 1
ATOM 762 C C . GLY A 1 104 ? 2.413 -20.155 1.132 1.00 93.81 104 GLY A C 1
ATOM 763 O O . GLY A 1 104 ? 2.118 -20.841 0.158 1.00 93.81 104 GLY A O 1
ATOM 764 N N . LYS A 1 105 ? 1.473 -19.607 1.912 1.00 95.50 105 LYS A N 1
ATOM 765 C CA . LYS A 1 105 ? 0.037 -19.771 1.663 1.00 95.50 105 LYS A CA 1
ATOM 766 C C . LYS A 1 105 ? -0.506 -18.570 0.912 1.00 95.50 105 LYS A C 1
ATOM 768 O O . LYS A 1 105 ? -0.500 -17.478 1.455 1.00 95.50 105 LYS A O 1
ATOM 773 N N . HIS A 1 106 ? -1.035 -18.760 -0.287 1.00 95.50 106 HIS A N 1
ATOM 774 C CA . HIS A 1 106 ? -1.698 -17.705 -1.048 1.00 95.50 106 HIS A CA 1
ATOM 775 C C . HIS A 1 106 ? -2.689 -18.302 -2.052 1.00 95.50 106 HIS A C 1
ATOM 777 O O . HIS A 1 106 ? -2.533 -19.424 -2.525 1.00 95.50 106 HIS A O 1
ATOM 783 N N . ASN A 1 107 ? -3.692 -17.510 -2.413 1.00 96.62 107 ASN A N 1
ATOM 784 C CA . ASN A 1 107 ? -4.597 -17.776 -3.520 1.00 96.62 107 ASN A CA 1
ATOM 785 C C . ASN A 1 107 ? -4.009 -17.191 -4.816 1.00 96.62 107 ASN A C 1
ATOM 787 O O . ASN A 1 107 ? -3.488 -16.073 -4.810 1.00 96.62 107 ASN A O 1
ATOM 791 N N . GLY A 1 108 ? -4.167 -17.911 -5.927 1.00 95.31 108 GLY A N 1
ATOM 792 C CA . GLY A 1 108 ? -3.640 -17.531 -7.241 1.00 95.31 108 GLY A CA 1
ATOM 793 C C . GLY A 1 108 ? -2.244 -18.097 -7.515 1.00 95.31 108 GLY A C 1
ATOM 794 O O . GLY A 1 108 ? -1.471 -18.358 -6.596 1.00 95.31 108 GLY A O 1
ATOM 795 N N . ASN A 1 109 ? -1.942 -18.292 -8.799 1.00 93.75 109 ASN A N 1
ATOM 796 C CA . ASN A 1 109 ? -0.743 -18.982 -9.274 1.00 93.75 109 ASN A CA 1
ATOM 797 C C . ASN A 1 109 ? 0.401 -18.023 -9.615 1.00 93.75 109 ASN A C 1
ATOM 799 O O . ASN A 1 109 ? 1.563 -18.394 -9.492 1.00 93.75 109 ASN A O 1
ATOM 803 N N . VAL A 1 110 ? 0.075 -16.815 -10.087 1.00 95.31 110 VAL A N 1
ATOM 804 C CA . VAL A 1 110 ? 1.057 -15.825 -10.548 1.00 95.31 110 VAL A CA 1
ATOM 805 C C . VAL A 1 110 ? 0.617 -14.424 -10.123 1.00 95.31 110 VAL A C 1
ATOM 807 O O . VAL A 1 110 ? -0.580 -14.119 -10.115 1.00 95.31 110 VAL A O 1
ATOM 810 N N . LEU A 1 111 ? 1.593 -13.588 -9.775 1.00 94.75 111 LEU A N 1
ATOM 811 C CA . LEU A 1 111 ? 1.426 -12.186 -9.411 1.00 94.75 111 LEU A CA 1
ATOM 812 C C . LEU A 1 111 ? 2.215 -11.310 -10.390 1.00 94.75 111 LEU A C 1
ATOM 814 O O . LEU A 1 111 ? 3.401 -11.554 -10.603 1.00 94.75 111 LEU A O 1
ATOM 818 N N . LEU A 1 112 ? 1.564 -10.284 -10.930 1.00 94.94 112 LEU A N 1
ATOM 819 C CA . LEU A 1 112 ? 2.219 -9.148 -11.572 1.00 94.94 112 LEU A CA 1
ATOM 820 C C . LEU A 1 112 ? 2.061 -7.940 -10.646 1.00 94.94 112 LEU A C 1
ATOM 822 O O . LEU A 1 112 ? 0.941 -7.477 -10.437 1.00 94.94 112 LEU A O 1
ATOM 826 N N . SER A 1 113 ? 3.160 -7.477 -10.052 1.00 92.06 113 SER A N 1
ATOM 827 C CA . SER A 1 113 ? 3.151 -6.327 -9.144 1.00 92.06 113 SER A CA 1
ATOM 828 C C . SER A 1 113 ? 3.783 -5.123 -9.815 1.00 92.06 113 SER A C 1
ATOM 830 O O . SER A 1 113 ? 4.840 -5.250 -10.429 1.00 92.06 113 SER A O 1
ATOM 832 N N . VAL A 1 114 ? 3.127 -3.977 -9.680 1.00 90.38 114 VAL A N 1
ATOM 833 C CA . VAL A 1 114 ? 3.517 -2.704 -10.275 1.00 90.38 114 VAL A CA 1
ATOM 834 C C . VAL A 1 114 ? 3.428 -1.615 -9.222 1.00 90.38 114 VAL A C 1
ATOM 836 O O . VAL A 1 114 ? 2.564 -1.646 -8.345 1.00 90.38 114 VAL A O 1
ATOM 839 N N . THR A 1 115 ? 4.386 -0.707 -9.299 1.00 87.88 115 THR A N 1
ATOM 840 C CA . THR A 1 115 ? 4.565 0.429 -8.409 1.00 87.88 115 THR A CA 1
ATOM 841 C C . THR A 1 115 ? 5.125 1.574 -9.244 1.00 87.88 115 THR A C 1
ATOM 843 O O . THR A 1 115 ? 5.851 1.343 -10.217 1.00 87.88 115 THR A O 1
ATOM 846 N N . ASN A 1 116 ? 4.780 2.799 -8.887 1.00 86.19 116 ASN A N 1
ATOM 847 C CA . ASN A 1 116 ? 5.420 3.997 -9.399 1.00 86.19 116 ASN A CA 1
ATOM 848 C C . ASN A 1 116 ? 6.690 4.290 -8.573 1.00 86.19 116 ASN A C 1
ATOM 850 O O . ASN A 1 116 ? 6.941 3.728 -7.506 1.00 86.19 116 ASN A O 1
ATOM 854 N N . THR A 1 117 ? 7.525 5.209 -9.042 1.00 81.62 117 THR A N 1
ATOM 855 C CA . THR A 1 117 ? 8.663 5.669 -8.235 1.00 81.62 117 THR A CA 1
ATOM 856 C C . THR A 1 117 ? 8.213 6.737 -7.234 1.00 81.62 117 THR A C 1
ATOM 858 O O . THR A 1 117 ? 7.270 7.492 -7.485 1.00 81.62 117 THR A O 1
ATOM 861 N N . PHE A 1 118 ? 8.947 6.840 -6.119 1.00 77.19 118 PHE A N 1
ATOM 862 C CA . PHE A 1 118 ? 8.802 7.863 -5.072 1.00 77.19 118 PHE A CA 1
ATOM 863 C C . PHE A 1 118 ? 7.460 7.884 -4.421 1.00 77.19 118 PHE A C 1
ATOM 865 O O . PHE A 1 118 ? 6.982 8.972 -4.091 1.00 77.19 118 PHE A O 1
ATOM 872 N N . GLU A 1 119 ? 6.848 6.704 -4.307 1.00 80.94 119 GLU A N 1
ATOM 873 C CA . GLU A 1 119 ? 5.437 6.813 -4.291 1.00 80.94 119 GLU A CA 1
ATOM 874 C C . GLU A 1 119 ? 4.965 7.643 -3.043 1.00 80.94 119 GLU A C 1
ATOM 876 O O . GLU A 1 119 ? 4.324 8.669 -3.226 1.00 80.94 119 GLU A O 1
ATOM 881 N N . GLY A 1 120 ? 5.447 7.430 -1.813 1.00 83.50 120 GLY A N 1
ATOM 882 C CA . GLY A 1 120 ? 4.839 7.966 -0.576 1.00 83.50 120 GLY A CA 1
ATOM 883 C C . GLY A 1 120 ? 4.842 9.484 -0.385 1.00 83.50 120 GLY A C 1
ATOM 884 O O . GLY A 1 120 ? 4.317 9.961 0.617 1.00 83.50 120 GLY A O 1
ATOM 885 N N . ALA A 1 121 ? 5.400 10.246 -1.325 1.00 88.62 121 ALA A N 1
ATOM 886 C CA . ALA A 1 121 ? 5.500 11.697 -1.292 1.00 88.62 121 ALA A CA 1
ATOM 887 C C . ALA A 1 121 ? 4.166 12.397 -0.998 1.00 88.62 121 ALA A C 1
ATOM 889 O O . ALA A 1 121 ? 4.142 13.329 -0.199 1.00 88.62 121 ALA A O 1
ATOM 890 N N . ILE A 1 122 ? 3.055 11.939 -1.585 1.00 88.50 122 ILE A N 1
ATOM 891 C CA . ILE A 1 122 ? 1.736 12.565 -1.373 1.00 88.50 122 ILE A CA 1
ATOM 892 C C . ILE A 1 122 ? 1.087 12.204 -0.028 1.00 88.50 122 ILE A C 1
ATOM 894 O O . ILE A 1 122 ? 0.104 12.831 0.363 1.00 88.50 122 ILE A O 1
ATOM 898 N N . PHE A 1 123 ? 1.616 11.198 0.674 1.00 90.81 123 PHE A N 1
ATOM 899 C CA . PHE A 1 123 ? 1.114 10.728 1.968 1.00 90.81 123 PHE A CA 1
ATOM 900 C C . PHE A 1 123 ? 1.955 11.232 3.147 1.00 90.81 123 PHE A C 1
ATOM 902 O O . PHE A 1 123 ? 1.681 10.875 4.287 1.00 90.81 123 PHE A O 1
ATOM 909 N N . VAL A 1 124 ? 2.951 12.086 2.907 1.00 93.00 124 VAL A N 1
ATOM 910 C CA . VAL A 1 124 ? 3.693 12.760 3.976 1.00 93.00 124 VAL A CA 1
ATOM 911 C C . VAL A 1 124 ? 3.363 14.239 3.939 1.00 93.00 124 VAL A C 1
ATOM 913 O O . VAL A 1 124 ? 3.605 14.903 2.932 1.00 93.00 124 VAL A O 1
ATOM 916 N N . ASP A 1 125 ? 2.826 14.760 5.041 1.00 92.81 125 ASP A N 1
ATOM 917 C CA . ASP A 1 125 ? 2.579 16.194 5.158 1.00 92.81 125 ASP A CA 1
ATOM 918 C C . ASP A 1 125 ? 3.916 16.941 5.063 1.00 92.81 125 ASP A C 1
ATOM 920 O O . ASP A 1 125 ? 4.915 16.562 5.682 1.00 92.81 125 ASP A O 1
ATOM 924 N N . SER A 1 126 ? 3.954 17.969 4.224 1.00 91.88 126 SER A N 1
ATOM 925 C CA . SER A 1 126 ? 5.129 18.810 4.014 1.00 91.88 126 SER A CA 1
ATOM 926 C C . SER A 1 126 ? 4.938 20.212 4.594 1.00 91.88 126 SER A C 1
ATOM 928 O O . SER A 1 126 ? 5.751 21.096 4.320 1.00 91.88 126 SER A O 1
ATOM 930 N N . ASN A 1 127 ? 3.853 20.460 5.338 1.00 92.38 127 ASN A N 1
ATOM 931 C CA . ASN A 1 127 ? 3.548 21.768 5.904 1.00 92.38 127 ASN A CA 1
ATOM 932 C C . ASN A 1 127 ? 3.013 21.694 7.356 1.00 92.38 127 ASN A C 1
ATOM 934 O O . ASN A 1 127 ? 1.799 21.678 7.566 1.00 92.38 127 ASN A O 1
ATOM 938 N N . PRO A 1 128 ? 3.893 21.770 8.373 1.00 93.06 128 PRO A N 1
ATOM 939 C CA . PRO A 1 128 ? 5.340 21.971 8.265 1.00 93.06 128 PRO A CA 1
ATOM 940 C C . PRO A 1 128 ? 6.077 20.703 7.811 1.00 93.06 128 PRO A C 1
ATOM 942 O O . PRO A 1 128 ? 5.574 19.596 7.968 1.00 93.06 128 PRO A O 1
ATOM 945 N N . GLU A 1 129 ? 7.292 20.864 7.281 1.00 94.69 129 GLU A N 1
ATOM 946 C CA . GLU A 1 129 ? 8.158 19.721 6.970 1.00 94.69 129 GLU A CA 1
ATOM 947 C C . GLU A 1 129 ? 8.422 18.859 8.212 1.00 94.69 129 GLU A C 1
ATOM 949 O O . GLU A 1 129 ? 8.546 19.359 9.338 1.00 94.69 129 GLU A O 1
ATOM 954 N N . VAL A 1 130 ? 8.572 17.551 7.994 1.00 96.38 130 VAL A N 1
ATOM 955 C CA . VAL A 1 130 ? 8.890 16.595 9.055 1.00 96.38 130 VAL A CA 1
ATOM 956 C C . VAL A 1 130 ? 10.239 16.947 9.673 1.00 96.38 130 VAL A C 1
ATOM 958 O O . VAL A 1 130 ? 11.276 16.868 9.021 1.00 96.38 130 VAL A O 1
ATOM 961 N N . ALA A 1 131 ? 10.244 17.280 10.963 1.00 95.75 131 ALA A N 1
ATOM 962 C CA . ALA A 1 131 ? 11.457 17.677 11.681 1.00 95.75 131 ALA A CA 1
ATOM 963 C C . ALA A 1 131 ? 12.159 16.517 12.412 1.00 95.75 131 ALA A C 1
ATOM 965 O O . ALA A 1 131 ? 13.346 16.611 12.722 1.00 95.75 131 ALA A O 1
ATOM 966 N N . ASN A 1 132 ? 11.440 15.434 12.736 1.00 95.94 132 ASN A N 1
ATOM 967 C CA . ASN A 1 132 ? 11.954 14.350 13.576 1.00 95.94 132 ASN A CA 1
ATOM 968 C C . ASN A 1 132 ? 11.395 12.987 13.151 1.00 95.94 132 ASN A C 1
ATOM 970 O O . ASN A 1 132 ? 10.207 12.715 13.308 1.00 95.94 132 ASN A O 1
ATOM 974 N N . ILE A 1 133 ? 12.278 12.103 12.682 1.00 96.06 133 ILE A N 1
ATOM 975 C CA . ILE A 1 133 ? 11.905 10.763 12.213 1.00 96.06 133 ILE A CA 1
ATOM 976 C C . ILE A 1 133 ? 11.426 9.844 13.326 1.00 96.06 133 ILE A C 1
ATOM 978 O O . ILE A 1 133 ? 10.521 9.046 13.103 1.00 96.06 133 ILE A O 1
ATOM 982 N N . THR A 1 134 ? 11.985 9.955 14.528 1.00 96.25 134 THR A N 1
ATOM 983 C CA . THR A 1 134 ? 11.525 9.157 15.668 1.00 96.25 134 THR A CA 1
ATOM 984 C C . THR A 1 134 ? 10.071 9.493 15.995 1.00 96.25 134 THR A C 1
ATOM 986 O O . THR A 1 134 ? 9.266 8.588 16.199 1.00 96.25 134 THR A O 1
ATOM 989 N N . GLN A 1 135 ? 9.725 10.787 15.996 1.00 95.56 135 GLN A N 1
ATOM 990 C CA . GLN A 1 135 ? 8.348 11.236 16.210 1.00 95.56 135 GLN A CA 1
ATOM 991 C C . GLN A 1 135 ? 7.438 10.818 15.050 1.00 95.56 135 GLN A C 1
ATOM 993 O O . GLN A 1 135 ? 6.377 10.252 15.288 1.00 95.56 135 GLN A O 1
ATOM 998 N N . TYR A 1 136 ? 7.876 11.017 13.806 1.00 95.69 136 TYR A N 1
ATOM 999 C CA . TYR A 1 136 ? 7.116 10.597 12.629 1.00 95.69 136 TYR A CA 1
ATOM 1000 C C . TYR A 1 136 ? 6.803 9.090 12.654 1.00 95.69 136 TYR A C 1
ATOM 1002 O O . TYR A 1 136 ? 5.666 8.675 12.448 1.00 95.69 136 TYR A O 1
ATOM 1010 N N . ALA A 1 137 ? 7.790 8.253 12.992 1.00 94.06 137 ALA A N 1
ATOM 1011 C CA . ALA A 1 137 ? 7.605 6.810 13.128 1.00 94.06 137 ALA A CA 1
ATOM 1012 C C . ALA A 1 137 ? 6.639 6.442 14.267 1.00 94.06 137 ALA A C 1
ATOM 1014 O O . ALA A 1 137 ? 5.899 5.466 14.147 1.00 94.06 137 ALA A O 1
ATOM 1015 N N . GLN A 1 138 ? 6.627 7.206 15.364 1.00 94.75 138 GLN A N 1
ATOM 1016 C CA . GLN A 1 138 ? 5.671 7.023 16.456 1.00 94.75 138 GLN A CA 1
ATOM 1017 C C . GLN A 1 138 ? 4.235 7.322 16.011 1.00 94.75 138 GLN A C 1
ATOM 1019 O O . GLN A 1 138 ? 3.328 6.560 16.342 1.00 94.75 138 GLN A O 1
ATOM 1024 N N . GLU A 1 139 ? 4.029 8.418 15.284 1.00 93.62 139 GLU A N 1
ATOM 1025 C CA . GLU A 1 139 ? 2.711 8.836 14.797 1.00 93.62 139 GLU A CA 1
ATOM 1026 C C . GLU A 1 139 ? 2.177 7.860 13.737 1.00 93.62 139 GLU A C 1
ATOM 1028 O O . GLU A 1 139 ? 1.017 7.449 13.801 1.00 93.62 139 GLU A O 1
ATOM 1033 N N . LEU A 1 140 ? 3.049 7.397 12.836 1.00 92.38 140 LEU A N 1
ATOM 1034 C CA . LEU A 1 140 ? 2.714 6.404 11.815 1.00 92.38 140 LEU A CA 1
ATOM 1035 C C . LEU A 1 140 ? 2.463 5.000 12.400 1.00 92.38 140 LEU A C 1
ATOM 1037 O O . LEU A 1 140 ? 1.569 4.281 11.947 1.00 92.38 140 LEU A O 1
ATOM 1041 N N . PHE A 1 141 ? 3.229 4.598 13.421 1.00 92.38 141 PHE A N 1
ATOM 1042 C CA . PHE A 1 141 ? 3.141 3.279 14.054 1.00 92.38 141 PHE A CA 1
ATOM 1043 C C . PHE A 1 141 ? 2.883 3.391 15.568 1.00 92.38 141 PHE A C 1
ATOM 1045 O O . PHE A 1 141 ? 3.777 3.106 16.377 1.00 92.38 141 PHE A O 1
ATOM 1052 N N . PRO A 1 142 ? 1.645 3.710 15.991 1.00 91.94 142 PRO A N 1
ATOM 1053 C CA . PRO A 1 142 ? 1.335 4.094 17.373 1.00 91.94 142 PRO A CA 1
ATOM 1054 C C . PRO A 1 142 ? 1.533 2.983 18.415 1.00 91.94 142 PRO A C 1
ATOM 1056 O O . PRO A 1 142 ? 1.559 3.257 19.612 1.00 91.94 142 PRO A O 1
ATOM 1059 N N . LEU A 1 143 ? 1.671 1.722 17.988 1.00 93.25 143 LEU A N 1
ATOM 1060 C CA . LEU A 1 143 ? 1.913 0.581 18.880 1.00 93.25 143 LEU A CA 1
ATOM 1061 C C . LEU A 1 143 ? 3.400 0.208 19.017 1.00 93.25 143 LEU A C 1
ATOM 1063 O O . LEU A 1 143 ? 3.724 -0.775 19.685 1.00 93.25 143 LEU A O 1
ATOM 1067 N N . THR A 1 144 ? 4.308 0.950 18.379 1.00 92.88 144 THR A N 1
ATOM 1068 C CA . THR A 1 144 ? 5.752 0.740 18.537 1.00 92.88 144 THR A CA 1
ATOM 1069 C C . THR A 1 144 ? 6.248 1.291 19.871 1.00 92.88 144 THR A C 1
ATOM 1071 O O . THR A 1 144 ? 5.754 2.289 20.389 1.00 92.88 144 THR A O 1
ATOM 1074 N N . THR A 1 145 ? 7.251 0.634 20.445 1.00 96.06 145 THR A N 1
ATOM 1075 C CA . THR A 1 145 ? 7.940 1.112 21.649 1.00 96.06 145 THR A CA 1
ATOM 1076 C C . THR A 1 145 ? 8.916 2.245 21.308 1.00 96.06 145 THR A C 1
ATOM 1078 O O . THR A 1 145 ? 9.422 2.289 20.183 1.00 96.06 145 THR A O 1
ATOM 1081 N N . PRO A 1 146 ? 9.299 3.096 22.279 1.00 95.06 146 PRO A N 1
ATOM 1082 C CA . PRO A 1 146 ? 10.325 4.119 22.060 1.00 95.06 146 PRO A CA 1
ATOM 1083 C C . PRO A 1 146 ? 11.639 3.564 21.489 1.00 95.06 146 PRO A C 1
ATOM 1085 O O . PRO A 1 146 ? 12.255 4.173 20.620 1.00 95.06 146 PRO A O 1
ATOM 1088 N N . ALA A 1 147 ? 12.050 2.365 21.918 1.00 96.50 147 ALA A N 1
ATOM 1089 C CA . ALA A 1 147 ? 13.242 1.705 21.389 1.00 96.50 147 ALA A CA 1
ATOM 1090 C C . ALA A 1 147 ? 13.097 1.328 19.903 1.00 96.50 147 ALA A C 1
ATOM 1092 O O . ALA A 1 147 ? 14.047 1.479 19.138 1.00 96.50 147 ALA A O 1
ATOM 1093 N N . GLN A 1 148 ? 11.913 0.875 19.478 1.00 95.81 148 GLN A N 1
ATOM 1094 C CA . GLN A 1 148 ? 11.633 0.574 18.070 1.00 95.81 148 GLN A CA 1
ATOM 1095 C C . GLN A 1 148 ? 11.589 1.842 17.214 1.00 95.81 148 GLN A C 1
ATOM 1097 O O . GLN A 1 148 ? 12.108 1.833 16.107 1.00 95.81 148 GLN A O 1
ATOM 1102 N N . GLN A 1 149 ? 11.038 2.941 17.728 1.00 94.19 149 GLN A N 1
ATOM 1103 C CA . GLN A 1 149 ? 11.000 4.226 17.016 1.00 94.19 149 GLN A CA 1
ATOM 1104 C C . GLN A 1 149 ? 12.412 4.772 16.776 1.00 94.19 149 GLN A C 1
ATOM 1106 O O . GLN A 1 149 ? 12.744 5.191 15.669 1.00 94.19 149 GLN A O 1
ATOM 1111 N N . ILE A 1 150 ? 13.277 4.689 17.793 1.00 95.44 150 ILE A N 1
ATOM 1112 C CA . ILE A 1 150 ? 14.699 5.033 17.663 1.00 95.44 150 ILE A CA 1
ATOM 1113 C C . ILE A 1 150 ? 15.384 4.114 16.647 1.00 95.44 150 ILE A C 1
ATOM 1115 O O . ILE A 1 150 ? 16.187 4.586 15.846 1.00 95.44 150 ILE A O 1
ATOM 1119 N N . ALA A 1 151 ? 15.063 2.816 16.652 1.00 95.50 151 ALA A N 1
ATOM 1120 C CA . ALA A 1 151 ? 15.617 1.873 15.686 1.00 95.50 151 ALA A CA 1
ATOM 1121 C C . ALA A 1 151 ? 15.200 2.208 14.244 1.00 95.50 151 ALA A C 1
ATOM 1123 O O . ALA A 1 151 ? 16.046 2.152 13.359 1.00 95.50 151 ALA A O 1
ATOM 1124 N N . VAL A 1 152 ? 13.949 2.624 14.008 1.00 93.12 152 VAL A N 1
ATOM 1125 C CA . VAL A 1 152 ? 13.497 3.105 12.689 1.00 93.12 152 VAL A CA 1
ATOM 1126 C C . VAL A 1 152 ? 14.304 4.331 12.262 1.00 93.12 152 VAL A C 1
ATOM 1128 O O . VAL A 1 152 ? 14.863 4.341 11.169 1.00 93.12 152 VAL A O 1
ATOM 1131 N N . ALA A 1 153 ? 14.436 5.339 13.127 1.00 94.50 153 ALA A N 1
ATOM 1132 C CA . ALA A 1 153 ? 15.229 6.527 12.809 1.00 94.50 153 ALA A CA 1
ATOM 1133 C C . ALA A 1 153 ? 16.702 6.186 12.517 1.00 94.50 153 ALA A C 1
ATOM 1135 O O . ALA A 1 153 ? 17.284 6.710 11.568 1.00 94.50 153 ALA A O 1
ATOM 1136 N N . ALA A 1 154 ? 17.293 5.272 13.289 1.00 95.12 154 ALA A N 1
ATOM 1137 C CA . ALA A 1 154 ? 18.657 4.800 13.074 1.00 95.12 154 ALA A CA 1
ATOM 1138 C C . ALA A 1 154 ? 18.814 4.009 11.765 1.00 95.12 154 ALA A C 1
ATOM 1140 O O . ALA A 1 154 ? 19.849 4.126 11.112 1.00 95.12 154 ALA A O 1
ATOM 1141 N N . GLU A 1 155 ? 17.805 3.229 11.367 1.00 93.69 155 GLU A N 1
ATOM 1142 C CA . GLU A 1 155 ? 17.802 2.501 10.098 1.00 93.69 155 GLU A CA 1
ATOM 1143 C C . GLU A 1 155 ? 17.824 3.469 8.915 1.00 93.69 155 GLU A C 1
ATOM 1145 O O . GLU A 1 155 ? 18.693 3.375 8.050 1.00 93.69 155 GLU A O 1
ATOM 1150 N N . TYR A 1 156 ? 16.928 4.458 8.916 1.00 92.56 156 TYR A N 1
ATOM 1151 C CA . TYR A 1 156 ? 16.827 5.417 7.816 1.00 92.56 156 TYR A CA 1
ATOM 1152 C C . TYR A 1 156 ? 17.990 6.418 7.776 1.00 92.56 156 TYR A C 1
ATOM 1154 O O . TYR A 1 156 ? 18.358 6.887 6.698 1.00 92.56 156 TYR A O 1
ATOM 1162 N N . ALA A 1 157 ? 18.654 6.667 8.910 1.00 94.00 157 ALA A N 1
ATOM 1163 C CA . ALA A 1 157 ? 19.871 7.475 8.960 1.00 94.00 157 ALA A CA 1
ATOM 1164 C C . ALA A 1 157 ? 21.060 6.855 8.197 1.00 94.00 157 ALA A C 1
ATOM 1166 O O . ALA A 1 157 ? 21.971 7.580 7.789 1.00 94.00 157 ALA A O 1
ATOM 1167 N N . LYS A 1 158 ? 21.069 5.532 7.960 1.00 93.81 158 LYS A N 1
ATOM 1168 C CA . LYS A 1 158 ? 22.110 4.874 7.145 1.00 93.81 158 LYS A CA 1
ATOM 1169 C C . LYS A 1 158 ? 22.108 5.362 5.695 1.00 93.81 158 LYS A C 1
ATOM 1171 O O . LYS A 1 158 ? 23.151 5.340 5.050 1.00 93.81 158 LYS A O 1
ATOM 1176 N N . TYR A 1 159 ? 20.962 5.844 5.218 1.00 92.38 159 TYR A N 1
ATOM 1177 C CA . TYR A 1 159 ? 20.745 6.290 3.844 1.00 92.38 159 TYR A CA 1
ATOM 1178 C C . TYR A 1 159 ? 20.834 7.817 3.699 1.00 92.38 159 TYR A C 1
ATOM 1180 O O . TYR A 1 159 ? 20.379 8.358 2.704 1.00 92.38 159 TYR A O 1
ATOM 1188 N N . ASN A 1 160 ? 21.439 8.549 4.648 1.00 92.94 160 ASN A N 1
ATOM 1189 C CA . ASN A 1 160 ? 21.562 10.021 4.587 1.00 92.94 160 ASN A CA 1
ATOM 1190 C C . ASN A 1 160 ? 22.254 10.555 3.317 1.00 92.94 160 ASN A C 1
ATOM 1192 O O . ASN A 1 160 ? 22.101 11.727 2.980 1.00 92.94 160 ASN A O 1
ATOM 1196 N N . ALA A 1 161 ? 23.047 9.723 2.635 1.00 91.56 161 ALA A N 1
ATOM 1197 C CA . ALA A 1 161 ? 23.683 10.092 1.374 1.00 91.56 161 ALA A CA 1
ATOM 1198 C C . ALA A 1 161 ? 22.672 10.218 0.219 1.00 91.56 161 ALA A C 1
ATOM 1200 O O . ALA A 1 161 ? 22.861 11.059 -0.659 1.00 91.56 161 ALA A O 1
ATOM 1201 N N . THR A 1 162 ? 21.612 9.405 0.229 1.00 90.25 162 THR A N 1
ATOM 1202 C CA . THR A 1 162 ? 20.563 9.354 -0.803 1.00 90.25 162 THR A CA 1
ATOM 1203 C C . THR A 1 162 ? 19.264 10.027 -0.338 1.00 90.25 162 THR A C 1
ATOM 1205 O O . THR A 1 162 ? 18.619 10.729 -1.114 1.00 90.25 162 THR A O 1
ATOM 1208 N N . LEU A 1 163 ? 18.919 9.908 0.947 1.00 91.38 163 LEU A N 1
ATOM 1209 C CA . LEU A 1 163 ? 17.794 10.556 1.628 1.00 91.38 163 LEU A CA 1
ATOM 1210 C C . LEU A 1 163 ? 18.293 11.760 2.438 1.00 91.38 163 LEU A C 1
ATOM 1212 O O . LEU A 1 163 ? 18.490 11.688 3.650 1.00 91.38 163 LEU A O 1
ATOM 1216 N N . THR A 1 164 ? 18.534 12.875 1.752 1.00 93.50 164 THR A N 1
ATOM 1217 C CA . THR A 1 164 ? 19.271 14.027 2.304 1.00 93.50 164 THR A CA 1
ATOM 1218 C C . THR A 1 164 ? 18.482 14.898 3.284 1.00 93.50 164 THR A C 1
ATOM 1220 O O . THR A 1 164 ? 19.069 15.759 3.941 1.00 93.50 164 THR A O 1
ATOM 1223 N N . THR A 1 165 ? 17.170 14.694 3.411 1.00 94.81 165 THR A N 1
ATOM 1224 C CA . THR A 1 165 ? 16.303 15.434 4.337 1.00 94.81 165 THR A CA 1
ATOM 1225 C C . THR A 1 165 ? 15.474 14.481 5.191 1.00 94.81 165 THR A C 1
ATOM 1227 O O . THR A 1 165 ? 15.176 13.354 4.794 1.00 94.81 165 THR A O 1
ATOM 1230 N N . THR A 1 166 ? 15.039 14.952 6.359 1.00 94.81 166 THR A N 1
ATOM 1231 C CA . THR A 1 166 ? 14.049 14.246 7.185 1.00 94.81 166 THR A CA 1
ATOM 1232 C C . THR A 1 166 ? 12.730 14.056 6.435 1.00 94.81 166 THR A C 1
ATOM 1234 O O . THR A 1 166 ? 12.111 13.005 6.549 1.00 94.81 166 THR A O 1
ATOM 1237 N N . GLN A 1 167 ? 12.330 14.999 5.576 1.00 94.94 167 GLN A N 1
ATOM 1238 C CA . GLN A 1 167 ? 11.182 14.799 4.689 1.00 94.94 167 GLN A CA 1
ATOM 1239 C C . GLN A 1 167 ? 11.392 13.594 3.754 1.00 94.94 167 GLN A C 1
ATOM 1241 O O . GLN A 1 167 ? 10.521 12.737 3.656 1.00 94.94 167 GLN A O 1
ATOM 1246 N N . ALA A 1 168 ? 12.558 13.474 3.109 1.00 92.69 168 ALA A N 1
ATOM 1247 C CA . ALA A 1 168 ? 12.863 12.348 2.222 1.00 92.69 168 ALA A CA 1
ATOM 1248 C C . ALA A 1 168 ? 12.885 11.007 2.973 1.00 92.69 168 ALA A C 1
ATOM 1250 O O . ALA A 1 168 ? 12.417 9.995 2.455 1.00 92.69 168 ALA A O 1
ATOM 1251 N N . GLN A 1 169 ? 13.379 10.997 4.212 1.00 93.62 169 GLN A N 1
ATOM 1252 C CA . GLN A 1 169 ? 13.325 9.822 5.082 1.00 93.62 169 GLN A CA 1
ATOM 1253 C C . GLN A 1 169 ? 11.890 9.454 5.468 1.00 93.62 169 GLN A C 1
ATOM 1255 O O . GLN A 1 169 ? 11.537 8.282 5.409 1.00 93.62 169 GLN A O 1
ATOM 1260 N N . ALA A 1 170 ? 11.052 10.431 5.819 1.00 93.94 170 ALA A N 1
ATOM 1261 C CA . ALA A 1 170 ? 9.642 10.205 6.122 1.00 93.94 170 ALA A CA 1
ATOM 1262 C C . ALA A 1 170 ? 8.882 9.646 4.908 1.00 93.94 170 ALA A C 1
ATOM 1264 O O . ALA A 1 170 ? 8.121 8.692 5.054 1.00 93.94 170 ALA A O 1
ATOM 1265 N N . ILE A 1 171 ? 9.157 10.170 3.708 1.00 91.62 171 ILE A N 1
ATOM 1266 C CA . ILE A 1 171 ? 8.626 9.653 2.437 1.00 91.62 171 ILE A CA 1
ATOM 1267 C C . ILE A 1 171 ? 9.070 8.205 2.217 1.00 91.62 171 ILE A C 1
ATOM 1269 O O . ILE A 1 171 ? 8.246 7.353 1.903 1.00 91.62 171 ILE A O 1
ATOM 1273 N N . ALA A 1 172 ? 10.347 7.895 2.447 1.00 89.69 172 ALA A N 1
ATOM 1274 C CA . ALA A 1 172 ? 10.855 6.533 2.315 1.00 89.69 172 ALA A CA 1
ATOM 1275 C C . ALA A 1 172 ? 10.267 5.566 3.365 1.00 89.69 172 ALA A C 1
ATOM 1277 O O . ALA A 1 172 ? 10.038 4.405 3.042 1.00 89.69 172 ALA A O 1
ATOM 1278 N N . ILE A 1 173 ? 9.986 6.036 4.590 1.00 90.31 173 ILE A N 1
ATOM 1279 C CA . ILE A 1 173 ? 9.293 5.267 5.642 1.00 90.31 173 ILE A CA 1
ATOM 1280 C C . ILE A 1 173 ? 7.835 5.013 5.267 1.00 90.31 173 ILE A C 1
ATOM 1282 O O . ILE A 1 173 ? 7.336 3.907 5.478 1.00 90.31 173 ILE A O 1
ATOM 1286 N N . MET A 1 174 ? 7.152 6.030 4.732 1.00 87.88 174 MET A N 1
ATOM 1287 C CA . MET A 1 174 ? 5.798 5.881 4.205 1.00 87.88 174 MET A CA 1
ATOM 1288 C C . MET A 1 174 ? 5.776 4.859 3.061 1.00 87.88 174 MET A C 1
ATOM 1290 O O . MET A 1 174 ? 4.813 4.110 2.904 1.00 87.88 174 MET A O 1
ATOM 1294 N N . GLY A 1 175 ? 6.889 4.787 2.328 1.00 78.81 175 GLY A N 1
ATOM 1295 C CA . GLY A 1 175 ? 7.160 3.806 1.299 1.00 78.81 175 GLY A CA 1
ATOM 1296 C C . GLY A 1 175 ? 6.688 4.295 -0.056 1.00 78.81 175 GLY A C 1
ATOM 1297 O O . GLY A 1 175 ? 6.691 5.481 -0.364 1.00 78.81 175 GLY A O 1
ATOM 1298 N N . GLU A 1 176 ? 6.289 3.361 -0.890 1.00 63.94 176 GLU A N 1
ATOM 1299 C CA . GLU A 1 176 ? 5.752 3.609 -2.216 1.00 63.94 176 GLU A CA 1
ATOM 1300 C C . GLU A 1 176 ? 4.217 3.912 -2.123 1.00 63.94 176 GLU A C 1
ATOM 1302 O O . GLU A 1 176 ? 3.422 2.994 -2.258 1.00 63.94 176 GLU A O 1
ATOM 1307 N N . GLY A 1 177 ? 3.754 5.174 -1.904 1.00 53.00 177 GLY A N 1
ATOM 1308 C CA . GLY A 1 177 ? 2.415 5.699 -2.400 1.00 53.00 177 GLY A CA 1
ATOM 1309 C C . GLY A 1 177 ? 2.242 7.045 -3.247 1.00 53.00 177 GLY A C 1
ATOM 1310 O O . GLY A 1 177 ? 1.880 8.050 -2.661 1.00 53.00 177 GLY A O 1
ATOM 1311 N N . ASN A 1 178 ? 2.449 7.106 -4.584 1.00 55.50 178 ASN A N 1
ATOM 1312 C CA . ASN A 1 178 ? 2.422 8.167 -5.647 1.00 55.50 178 ASN A CA 1
ATOM 1313 C C . ASN A 1 178 ? 1.402 7.533 -6.538 1.00 55.50 178 ASN A C 1
ATOM 1315 O O . ASN A 1 178 ? 1.644 6.667 -7.386 1.00 55.50 178 ASN A O 1
ATOM 1319 N N . HIS A 1 179 ? 0.213 7.925 -6.191 1.00 71.81 179 HIS A N 1
ATOM 1320 C CA . HIS A 1 179 ? -0.899 7.079 -6.408 1.00 71.81 179 HIS A CA 1
ATOM 1321 C C . HIS A 1 179 ? -1.499 7.474 -7.747 1.00 71.81 179 HIS A C 1
ATOM 1323 O O . HIS A 1 179 ? -1.627 8.658 -8.061 1.00 71.81 179 HIS A O 1
ATOM 1329 N N . LEU A 1 180 ? -1.908 6.475 -8.521 1.00 77.25 180 LEU A 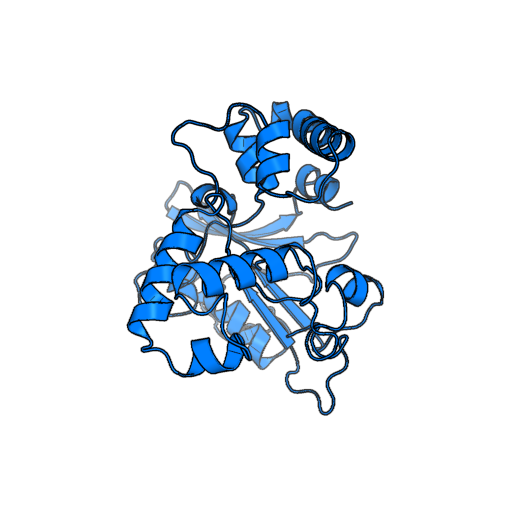N 1
ATOM 1330 C CA . LEU A 1 180 ? -2.786 6.639 -9.677 1.00 77.25 180 LEU A CA 1
ATOM 1331 C C . LEU A 1 180 ? -2.176 7.278 -10.934 1.00 77.25 180 LEU A C 1
ATOM 1333 O O . LEU A 1 180 ? -2.887 7.373 -11.933 1.00 77.25 180 LEU A O 1
ATOM 1337 N N . GLN A 1 181 ? -0.904 7.694 -10.948 1.00 80.19 181 GLN A N 1
ATOM 1338 C CA . GLN A 1 181 ? -0.313 8.327 -12.144 1.00 80.19 181 GLN A CA 1
ATOM 1339 C C . GLN A 1 181 ? -0.262 7.394 -13.357 1.00 80.19 181 GLN A C 1
ATOM 1341 O O . GLN A 1 181 ? -0.215 7.851 -14.500 1.00 80.19 181 GLN A O 1
ATOM 1346 N N . ASP A 1 182 ? -0.308 6.091 -13.111 1.00 83.88 182 ASP A N 1
ATOM 1347 C CA . ASP A 1 182 ? -0.301 5.072 -14.136 1.00 83.88 182 ASP A CA 1
ATOM 1348 C C . ASP A 1 182 ? -1.715 4.615 -14.565 1.00 83.88 182 ASP A C 1
ATOM 1350 O O . ASP A 1 182 ? -1.865 3.977 -15.608 1.00 83.88 182 ASP A O 1
ATOM 1354 N N . ILE A 1 183 ? -2.775 5.014 -13.841 1.00 86.31 183 ILE A N 1
ATOM 1355 C CA . ILE A 1 183 ? -4.186 4.698 -14.152 1.00 86.31 183 ILE A CA 1
ATOM 1356 C C . ILE A 1 183 ? -4.574 5.019 -15.603 1.00 86.31 183 ILE A C 1
ATOM 1358 O O . ILE A 1 183 ? -5.160 4.139 -16.248 1.00 86.31 183 ILE A O 1
ATOM 1362 N N . PRO A 1 184 ? -4.218 6.193 -16.168 1.00 87.81 184 PRO A N 1
ATOM 1363 C CA . PRO A 1 184 ? -4.537 6.521 -17.559 1.00 87.81 184 PRO A CA 1
ATOM 1364 C C . PRO A 1 184 ? -3.945 5.554 -18.597 1.00 87.81 184 PRO A C 1
ATOM 1366 O O . PRO A 1 184 ? -4.433 5.490 -19.725 1.00 87.81 184 PRO A O 1
ATOM 1369 N N . TYR A 1 185 ? -2.909 4.783 -18.246 1.00 87.88 185 TYR A N 1
ATOM 1370 C CA . TYR A 1 185 ? -2.321 3.787 -19.147 1.00 87.88 185 TYR A CA 1
ATOM 1371 C C . TYR A 1 185 ? -3.017 2.419 -19.079 1.00 87.88 185 TYR A C 1
ATOM 1373 O O . TYR A 1 185 ? -2.836 1.613 -19.992 1.00 87.88 185 TYR A O 1
ATOM 1381 N N . TYR A 1 186 ? -3.839 2.154 -18.055 1.00 84.31 186 TYR A N 1
ATOM 1382 C CA . TYR A 1 186 ? -4.726 0.978 -18.007 1.00 84.31 186 TYR A CA 1
ATOM 1383 C C . TYR A 1 186 ? -6.120 1.293 -18.544 1.00 84.31 186 TYR A C 1
ATOM 1385 O O . TYR A 1 186 ? -6.739 0.461 -19.211 1.00 84.31 186 TYR A O 1
ATOM 1393 N N . PHE A 1 187 ? -6.626 2.485 -18.220 1.00 82.12 187 PHE A N 1
ATOM 1394 C CA . PHE A 1 187 ? -7.989 2.905 -18.505 1.00 82.12 187 PHE A CA 1
ATOM 1395 C C . PHE A 1 187 ? -7.977 4.210 -19.296 1.00 82.12 187 PHE A C 1
ATOM 1397 O O . PHE A 1 187 ? -7.584 5.260 -18.800 1.00 82.12 187 PHE A O 1
ATOM 1404 N N . PHE A 1 188 ? -8.486 4.156 -20.525 1.00 76.00 188 PHE A N 1
ATOM 1405 C CA . PHE A 1 188 ? -8.495 5.280 -21.469 1.00 76.00 188 PHE A CA 1
ATOM 1406 C C . PHE A 1 188 ? -9.519 6.386 -21.133 1.00 76.00 188 PHE A C 1
ATOM 1408 O O . PHE A 1 188 ? -9.914 7.146 -22.015 1.00 76.00 188 PHE A O 1
ATOM 1415 N N . SER A 1 189 ? -10.019 6.442 -19.893 1.00 73.00 189 SER A N 1
ATOM 1416 C CA . SER A 1 189 ? -10.999 7.442 -19.449 1.00 73.00 189 SER A CA 1
ATOM 1417 C C . SER A 1 189 ? -10.385 8.824 -19.229 1.00 73.00 189 SER A C 1
ATOM 1419 O O . SER A 1 189 ? -11.103 9.817 -19.299 1.00 73.00 189 SER A O 1
ATOM 1421 N N . GLU A 1 190 ? -9.074 8.890 -18.996 1.00 74.56 190 GLU A N 1
ATOM 1422 C CA . GLU A 1 190 ? -8.306 10.128 -18.855 1.00 74.56 190 GLU A CA 1
ATOM 1423 C C . GLU A 1 190 ? -7.092 10.113 -19.794 1.00 74.56 190 GLU A C 1
ATOM 1425 O O . GLU A 1 190 ? -6.636 9.055 -2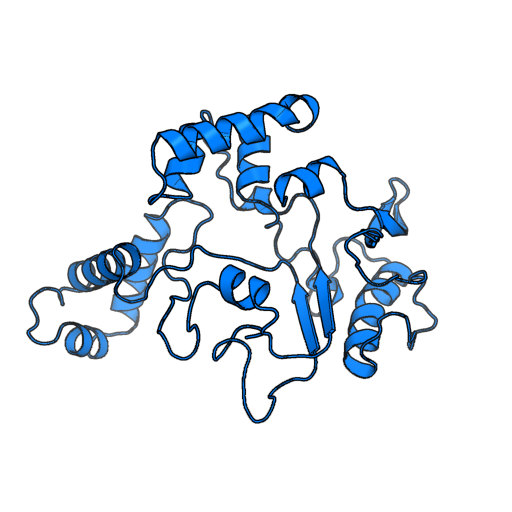0.230 1.00 74.56 190 GLU A O 1
ATOM 1430 N N . GLY A 1 191 ? -6.587 11.296 -20.154 1.00 81.44 191 GLY A N 1
ATOM 1431 C CA . GLY A 1 191 ? -5.395 11.412 -20.995 1.00 81.44 191 GLY A CA 1
ATOM 1432 C C . GLY A 1 191 ? -4.123 11.076 -20.204 1.00 81.44 191 GLY A C 1
ATOM 1433 O O . GLY A 1 191 ? -3.981 11.569 -19.085 1.00 81.44 191 GLY A O 1
ATOM 1434 N N . PRO A 1 192 ? -3.185 10.281 -20.753 1.00 88.25 192 PRO A N 1
ATOM 1435 C CA . PRO A 1 192 ? -1.936 9.974 -20.066 1.00 88.25 192 PRO A CA 1
ATOM 1436 C C . PRO A 1 192 ? -1.024 11.198 -19.989 1.00 88.25 192 PRO A C 1
ATOM 1438 O O . PRO A 1 192 ? -0.980 12.005 -20.919 1.00 88.25 192 PRO A O 1
ATOM 1441 N N . ALA A 1 193 ? -0.249 11.295 -18.905 1.00 86.88 193 ALA A N 1
ATOM 1442 C CA . ALA A 1 193 ? 0.750 12.350 -18.735 1.00 86.88 193 ALA A CA 1
ATOM 1443 C C . ALA A 1 193 ? 1.806 12.325 -19.857 1.00 86.88 193 ALA A C 1
ATOM 1445 O O . ALA A 1 193 ? 2.161 13.373 -20.390 1.00 86.88 193 ALA A O 1
ATOM 1446 N N . PHE A 1 194 ? 2.236 11.127 -20.269 1.00 90.94 194 PHE A N 1
ATOM 1447 C CA . PHE A 1 194 ? 3.120 10.901 -21.408 1.00 90.94 194 PHE A CA 1
ATOM 1448 C C . PHE A 1 194 ? 2.341 10.264 -22.567 1.00 90.94 194 PHE A C 1
ATOM 1450 O O . PHE A 1 194 ? 2.121 9.051 -22.636 1.00 90.94 194 PHE A O 1
ATOM 1457 N N . ASN A 1 195 ? 1.887 11.102 -23.502 1.00 93.00 195 ASN A N 1
ATOM 1458 C CA . ASN A 1 195 ? 1.088 10.661 -24.644 1.00 93.00 195 ASN A CA 1
ATOM 1459 C C . ASN A 1 195 ? 1.965 10.156 -25.801 1.00 93.00 195 ASN A C 1
ATOM 1461 O O . ASN A 1 195 ? 2.133 10.826 -26.822 1.00 93.00 195 ASN A O 1
ATOM 1465 N N . ASN A 1 196 ? 2.515 8.952 -25.641 1.00 94.38 196 ASN A N 1
ATOM 1466 C CA . ASN A 1 196 ? 3.310 8.277 -26.661 1.00 94.38 196 ASN A CA 1
ATOM 1467 C C . ASN A 1 196 ? 2.712 6.909 -27.019 1.00 94.38 196 ASN A C 1
ATOM 1469 O O . ASN A 1 196 ? 2.523 6.044 -26.166 1.00 94.38 196 ASN A O 1
ATOM 1473 N N . SER A 1 197 ? 2.446 6.688 -28.308 1.00 93.50 197 SER A N 1
ATOM 1474 C CA . SER A 1 197 ? 1.755 5.477 -28.771 1.00 93.50 197 SER A CA 1
ATOM 1475 C C . SER A 1 197 ? 2.508 4.169 -28.493 1.00 93.50 197 SER A C 1
ATOM 1477 O O . SER A 1 197 ? 1.865 3.170 -28.170 1.00 93.50 197 SER A O 1
ATOM 1479 N N . ALA A 1 198 ? 3.843 4.163 -28.586 1.00 94.62 198 ALA A N 1
ATOM 1480 C CA . ALA A 1 198 ? 4.652 2.980 -28.300 1.00 94.62 198 ALA A CA 1
ATOM 1481 C C . ALA A 1 198 ? 4.703 2.711 -26.793 1.00 94.62 198 ALA A C 1
ATOM 1483 O O . ALA A 1 198 ? 4.569 1.562 -26.377 1.00 94.62 198 ALA A O 1
ATOM 1484 N N . PHE A 1 199 ? 4.814 3.761 -25.974 1.00 95.12 199 PHE A N 1
ATOM 1485 C CA . PHE A 1 199 ? 4.764 3.643 -24.517 1.00 95.12 199 PHE A CA 1
ATOM 1486 C C . PHE A 1 199 ? 3.424 3.072 -24.042 1.00 95.12 199 PHE A C 1
ATOM 1488 O O . PHE A 1 199 ? 3.392 2.045 -23.369 1.00 95.12 199 PHE A O 1
ATOM 1495 N N . ILE A 1 200 ? 2.313 3.679 -24.473 1.00 93.69 200 ILE A N 1
ATOM 1496 C CA . ILE A 1 200 ? 0.954 3.247 -24.120 1.00 93.69 200 ILE A CA 1
ATOM 1497 C C . ILE A 1 200 ? 0.719 1.801 -24.564 1.00 93.69 200 ILE A C 1
ATOM 1499 O O . ILE A 1 200 ? 0.201 0.996 -23.789 1.00 93.69 200 ILE A O 1
ATOM 1503 N N . ALA A 1 201 ? 1.118 1.446 -25.791 1.00 93.81 201 ALA A N 1
ATOM 1504 C CA . ALA A 1 201 ? 0.996 0.078 -26.287 1.00 93.81 201 ALA A CA 1
ATOM 1505 C C . ALA A 1 201 ? 1.814 -0.908 -25.442 1.00 93.81 201 ALA A C 1
ATOM 1507 O O . ALA A 1 201 ? 1.307 -1.971 -25.101 1.00 93.81 201 ALA A O 1
ATOM 1508 N N . SER A 1 202 ? 3.046 -0.556 -25.081 1.00 94.25 202 SER A N 1
ATOM 1509 C CA . SER A 1 202 ? 3.948 -1.407 -24.297 1.00 94.25 202 SER A CA 1
ATOM 1510 C C . SER A 1 202 ? 3.446 -1.641 -22.878 1.00 94.25 202 SER A C 1
ATOM 1512 O O . SER A 1 202 ? 3.417 -2.783 -22.420 1.00 94.25 202 SER A O 1
ATOM 1514 N N . PHE A 1 203 ? 3.014 -0.568 -22.209 1.00 92.81 203 PHE A N 1
ATOM 1515 C CA . PHE A 1 203 ? 2.493 -0.624 -20.851 1.00 92.81 203 PHE A CA 1
ATOM 1516 C C . PHE A 1 203 ? 1.208 -1.454 -20.816 1.00 92.81 203 PHE A C 1
ATOM 1518 O O . PHE A 1 203 ? 1.201 -2.546 -20.259 1.00 92.81 203 PHE A O 1
ATOM 1525 N N . SER A 1 204 ? 0.152 -1.010 -21.508 1.00 91.69 204 SER A N 1
ATOM 1526 C CA . SER A 1 204 ? -1.171 -1.657 -21.469 1.00 91.69 204 SER A CA 1
ATOM 1527 C C . SER A 1 204 ? -1.163 -3.116 -21.941 1.00 91.69 204 SER A C 1
ATOM 1529 O O . SER A 1 204 ? -1.832 -3.964 -21.343 1.00 91.69 204 SER A O 1
ATOM 1531 N N . SER A 1 205 ? -0.389 -3.439 -22.985 1.00 90.62 205 SER A N 1
ATOM 1532 C CA . SER A 1 205 ? -0.387 -4.796 -23.545 1.00 90.62 205 SER A CA 1
ATOM 1533 C C . SER A 1 205 ? 0.277 -5.797 -22.607 1.00 90.62 205 SER A C 1
ATOM 1535 O O . SER A 1 205 ? -0.229 -6.904 -22.499 1.00 90.62 205 SER A O 1
ATOM 1537 N N . GLY A 1 206 ? 1.309 -5.414 -21.841 1.00 91.88 206 GLY A N 1
ATOM 1538 C CA . GLY A 1 206 ? 1.942 -6.320 -20.874 1.00 91.88 206 GLY A CA 1
ATOM 1539 C C . GLY A 1 206 ? 0.959 -6.866 -19.827 1.00 91.88 206 GLY A C 1
ATOM 1540 O O . GLY A 1 206 ? 0.986 -8.056 -19.502 1.00 91.88 206 GLY A O 1
ATOM 1541 N N . PHE A 1 207 ? 0.028 -6.031 -19.354 1.00 91.81 207 PHE A N 1
ATOM 1542 C CA . PHE A 1 207 ? -1.020 -6.449 -18.414 1.00 91.81 207 PHE A CA 1
ATOM 1543 C C . PHE A 1 207 ? -2.079 -7.328 -19.069 1.00 91.81 207 PHE A C 1
ATOM 1545 O O . PHE A 1 207 ? -2.527 -8.304 -18.465 1.00 91.81 207 PHE A O 1
ATOM 1552 N N . LEU A 1 208 ? -2.480 -7.003 -20.301 1.00 92.12 208 LEU A N 1
ATOM 1553 C CA . LEU A 1 208 ? -3.438 -7.811 -21.049 1.00 92.12 208 LEU A CA 1
ATOM 1554 C C . LEU A 1 208 ? -2.848 -9.190 -21.378 1.00 92.12 208 LEU A C 1
ATOM 1556 O O . LEU A 1 208 ? -3.491 -10.212 -21.135 1.00 92.12 208 LEU A O 1
ATOM 1560 N N . ASP A 1 209 ? -1.603 -9.224 -21.848 1.00 94.81 209 ASP A N 1
ATOM 1561 C CA . ASP A 1 209 ? -0.836 -10.433 -22.147 1.00 94.81 209 ASP A CA 1
ATOM 1562 C C . ASP A 1 209 ? -0.707 -11.307 -20.896 1.00 94.81 209 ASP A C 1
ATOM 1564 O O . ASP A 1 209 ? -0.990 -12.510 -20.944 1.00 94.81 209 ASP A O 1
ATOM 1568 N N . PHE A 1 210 ? -0.406 -10.704 -19.741 1.00 95.88 210 PHE A N 1
ATOM 1569 C CA . PHE A 1 210 ? -0.413 -11.393 -18.453 1.00 95.88 210 PHE A CA 1
ATOM 1570 C C . PHE A 1 210 ? -1.800 -11.927 -18.071 1.00 95.88 210 PHE A C 1
ATOM 1572 O O . PHE A 1 210 ? -1.931 -13.091 -17.692 1.00 95.88 210 PHE A O 1
ATOM 1579 N N . ALA A 1 211 ? -2.860 -11.128 -18.193 1.00 94.31 211 ALA A N 1
ATOM 1580 C CA . ALA A 1 211 ? -4.212 -11.560 -17.846 1.00 94.31 211 ALA A CA 1
ATOM 1581 C C . ALA A 1 211 ? -4.676 -12.752 -18.704 1.00 94.31 211 ALA A C 1
ATOM 1583 O O . ALA A 1 211 ? -5.319 -13.683 -18.198 1.00 94.31 211 ALA A O 1
ATOM 1584 N N . MET A 1 212 ? -4.320 -12.754 -19.992 1.00 94.62 212 MET A N 1
ATOM 1585 C CA . MET A 1 212 ? -4.672 -13.812 -20.938 1.00 94.62 212 MET A CA 1
ATOM 1586 C C . MET A 1 212 ? -3.828 -15.076 -20.741 1.00 94.62 212 MET A C 1
ATOM 1588 O O . MET A 1 212 ? -4.390 -16.175 -20.682 1.00 94.62 212 MET A O 1
ATOM 1592 N N . SER A 1 213 ? -2.508 -14.926 -20.608 1.00 96.00 213 SER A N 1
ATOM 1593 C CA . SER A 1 213 ? -1.540 -16.027 -20.725 1.00 96.00 213 SER A CA 1
ATOM 1594 C C . SER A 1 213 ? -0.774 -16.373 -19.443 1.00 96.00 213 SER A C 1
ATOM 1596 O O . SER A 1 213 ? -0.048 -17.363 -19.422 1.00 96.00 213 SER A O 1
ATOM 1598 N N . LEU A 1 214 ? -0.940 -15.588 -18.373 1.00 96.31 214 LEU A N 1
ATOM 1599 C CA . LEU A 1 214 ? -0.139 -15.628 -17.140 1.00 96.31 214 LEU A CA 1
ATOM 1600 C C . LEU A 1 214 ? 1.346 -15.273 -17.336 1.00 96.31 214 LEU A C 1
ATOM 1602 O O . LEU A 1 214 ? 2.160 -15.539 -16.454 1.00 96.31 214 LEU A O 1
ATOM 1606 N N . ASN A 1 215 ? 1.702 -14.671 -18.475 1.00 95.44 215 ASN A N 1
ATOM 1607 C CA . ASN A 1 215 ? 3.066 -14.281 -18.814 1.00 95.44 215 ASN A CA 1
ATOM 1608 C C . ASN A 1 215 ? 3.066 -12.973 -19.639 1.00 95.44 215 ASN A C 1
ATOM 1610 O O . ASN A 1 215 ? 2.522 -12.961 -20.743 1.00 95.44 215 ASN A O 1
ATOM 1614 N N . PRO A 1 216 ? 3.695 -11.880 -19.165 1.00 94.88 216 PRO A N 1
ATOM 1615 C CA . PRO A 1 216 ? 3.699 -10.604 -19.889 1.00 94.88 216 PRO A CA 1
ATOM 1616 C C . PRO A 1 216 ? 4.530 -10.634 -21.188 1.00 94.88 216 PRO A C 1
ATOM 1618 O O . PRO A 1 216 ? 4.477 -9.691 -21.967 1.00 94.88 216 PRO A O 1
ATOM 1621 N N . ASN A 1 217 ? 5.291 -11.706 -21.441 1.00 95.38 217 ASN A N 1
ATOM 1622 C CA . ASN A 1 217 ? 6.109 -11.872 -22.649 1.00 95.38 217 ASN A CA 1
ATOM 1623 C C . ASN A 1 217 ? 5.347 -12.502 -23.828 1.00 95.38 217 ASN A C 1
ATOM 1625 O O . ASN A 1 217 ? 5.916 -12.717 -24.899 1.00 95.38 217 ASN A O 1
ATOM 1629 N N . VAL A 1 218 ? 4.069 -12.853 -23.652 1.00 95.25 218 VAL A N 1
ATOM 1630 C CA . VAL A 1 218 ? 3.223 -13.356 -24.745 1.00 95.25 218 VAL A CA 1
ATOM 1631 C C . VAL A 1 218 ? 2.627 -12.162 -25.485 1.00 95.25 218 VAL A C 1
ATOM 1633 O O . VAL A 1 218 ? 1.445 -11.870 -25.356 1.00 95.25 218 VAL A O 1
ATOM 1636 N N . HIS A 1 219 ? 3.474 -11.465 -26.242 1.00 90.75 219 HIS A N 1
ATOM 1637 C CA . HIS A 1 219 ? 3.146 -10.187 -26.873 1.00 90.75 219 HIS A CA 1
ATOM 1638 C C . HIS A 1 219 ? 2.009 -10.300 -27.897 1.00 90.75 219 HIS A C 1
ATOM 1640 O O . HIS A 1 219 ? 2.219 -10.777 -29.016 1.00 90.75 219 HIS A O 1
ATOM 1646 N N . THR A 1 220 ? 0.810 -9.823 -27.548 1.00 89.69 220 THR A N 1
ATOM 1647 C CA . THR A 1 220 ? -0.329 -9.804 -28.487 1.00 89.69 220 THR A CA 1
ATOM 1648 C C . THR A 1 220 ? -0.430 -8.526 -29.314 1.00 89.69 220 THR A C 1
ATOM 1650 O O . THR A 1 220 ? -1.066 -8.525 -30.371 1.00 89.69 220 THR A O 1
ATOM 1653 N N . ASN A 1 221 ? 0.231 -7.447 -28.889 1.00 92.69 221 ASN A N 1
ATOM 1654 C CA . ASN A 1 221 ? 0.242 -6.172 -29.598 1.00 92.69 221 ASN A CA 1
ATOM 1655 C C . ASN A 1 221 ? 1.615 -5.902 -30.240 1.00 92.69 221 ASN A C 1
ATOM 1657 O O . ASN A 1 221 ? 2.567 -5.586 -29.527 1.00 92.69 221 ASN A O 1
ATOM 1661 N N . PRO A 1 222 ? 1.733 -5.929 -31.581 1.00 91.88 222 PRO A N 1
ATOM 1662 C CA . PRO A 1 222 ? 3.013 -5.741 -32.265 1.00 91.88 222 PRO A CA 1
ATOM 1663 C C . PRO A 1 222 ? 3.559 -4.307 -32.180 1.00 91.88 222 PRO A C 1
ATOM 1665 O O . PRO A 1 222 ? 4.679 -4.061 -32.617 1.00 91.88 222 PRO A O 1
ATOM 1668 N N . LYS A 1 223 ? 2.776 -3.345 -31.668 1.00 93.12 223 LYS A N 1
ATOM 1669 C CA . LYS A 1 223 ? 3.244 -1.974 -31.408 1.00 93.12 223 LYS A CA 1
ATOM 1670 C C . LYS A 1 223 ? 3.948 -1.831 -30.056 1.00 93.12 223 LYS A C 1
ATOM 1672 O O . LYS A 1 223 ? 4.550 -0.788 -29.812 1.00 93.12 223 LYS A O 1
ATOM 1677 N N . GLY A 1 224 ? 3.831 -2.828 -29.177 1.00 92.25 224 GLY A N 1
ATOM 1678 C CA . GLY A 1 224 ? 4.568 -2.865 -27.922 1.00 92.25 224 GLY A CA 1
ATOM 1679 C C . GLY A 1 224 ? 6.056 -3.092 -28.180 1.00 92.25 224 GLY A C 1
ATOM 1680 O O . GLY A 1 224 ? 6.431 -3.927 -28.999 1.00 92.25 224 GLY A O 1
ATOM 1681 N N . ILE A 1 225 ? 6.893 -2.342 -27.473 1.00 95.44 225 ILE A N 1
ATOM 1682 C CA . ILE A 1 225 ? 8.356 -2.433 -27.508 1.00 95.44 225 ILE A CA 1
ATOM 1683 C C . ILE A 1 225 ? 8.928 -2.967 -26.188 1.00 95.44 225 ILE A C 1
ATOM 1685 O O . ILE A 1 225 ? 10.141 -2.925 -25.993 1.00 95.44 225 ILE A O 1
ATOM 1689 N N . THR A 1 226 ? 8.074 -3.461 -25.281 1.00 95.44 226 THR A N 1
ATOM 1690 C CA . THR A 1 226 ? 8.494 -4.052 -24.006 1.00 95.44 226 THR A CA 1
ATOM 1691 C C . THR A 1 226 ? 9.489 -5.185 -24.274 1.00 95.44 226 THR A C 1
ATOM 1693 O O . THR A 1 226 ? 9.128 -6.152 -24.949 1.00 95.44 226 THR A O 1
ATOM 1696 N N . PRO A 1 227 ? 10.735 -5.097 -23.778 1.00 95.19 227 PRO A N 1
ATOM 1697 C CA . PRO A 1 227 ? 11.686 -6.186 -23.912 1.00 95.19 227 PRO A CA 1
ATOM 1698 C C . PRO A 1 227 ? 11.269 -7.363 -23.028 1.00 95.19 227 PRO A C 1
ATOM 1700 O O . PRO A 1 227 ? 10.335 -7.270 -22.232 1.00 95.19 227 PRO A O 1
ATOM 1703 N N . ASN A 1 228 ? 11.996 -8.476 -23.135 1.00 94.56 228 ASN A N 1
ATOM 1704 C CA . ASN A 1 228 ? 11.728 -9.644 -22.306 1.00 94.56 228 ASN A CA 1
ATOM 1705 C C . ASN A 1 228 ? 11.761 -9.284 -20.807 1.00 94.56 228 ASN A C 1
ATOM 1707 O O . ASN A 1 228 ? 12.808 -8.934 -20.257 1.00 94.56 228 ASN A O 1
ATOM 1711 N N . TRP A 1 229 ? 10.616 -9.428 -20.150 1.00 94.38 229 TRP A N 1
ATOM 1712 C CA . TRP A 1 229 ? 10.408 -9.212 -18.730 1.00 94.38 229 TRP A CA 1
ATOM 1713 C C . TRP A 1 229 ? 10.680 -10.514 -17.980 1.00 94.38 229 TRP A C 1
ATOM 1715 O O . TRP A 1 229 ? 9.837 -11.414 -17.914 1.00 94.38 229 TRP A O 1
ATOM 1725 N N . ALA A 1 230 ? 11.894 -10.640 -17.445 1.00 95.12 230 ALA A N 1
ATOM 1726 C CA . ALA A 1 230 ? 12.270 -11.797 -16.643 1.00 95.12 230 ALA A CA 1
ATOM 1727 C C . ALA A 1 230 ? 11.457 -11.851 -15.341 1.00 95.12 230 ALA A C 1
ATOM 1729 O O . ALA A 1 230 ? 11.156 -10.825 -14.736 1.00 95.12 230 ALA A O 1
ATOM 1730 N N . GLN A 1 231 ? 11.123 -13.062 -14.896 1.00 94.69 231 GLN A N 1
ATOM 1731 C CA . GLN A 1 231 ? 10.419 -13.254 -13.634 1.00 94.69 231 GLN A CA 1
ATOM 1732 C C . GLN A 1 231 ? 11.289 -12.796 -12.455 1.00 94.69 231 GLN A C 1
ATOM 1734 O O . GLN A 1 231 ? 12.471 -13.142 -12.366 1.00 94.69 231 GLN A O 1
ATOM 1739 N N . TRP A 1 232 ? 10.673 -12.076 -11.517 1.00 94.19 232 TRP A N 1
ATOM 1740 C CA . TRP A 1 232 ? 11.305 -11.710 -10.255 1.00 94.19 232 TRP A CA 1
ATOM 1741 C C . TRP A 1 232 ? 11.785 -12.949 -9.486 1.00 94.19 232 TRP A C 1
ATOM 1743 O O . TRP A 1 232 ? 11.059 -13.937 -9.351 1.00 94.19 232 TRP A O 1
ATOM 1753 N N . SER A 1 233 ? 13.005 -12.897 -8.947 1.00 92.81 233 SER A N 1
ATOM 1754 C CA . SER A 1 233 ? 13.561 -13.964 -8.113 1.00 92.81 233 SER A CA 1
ATOM 1755 C C . SER A 1 233 ? 14.490 -13.402 -7.031 1.00 92.81 233 SER A C 1
ATOM 1757 O O . SER A 1 233 ? 15.039 -12.317 -7.227 1.00 92.81 233 SER A O 1
ATOM 1759 N N . PRO A 1 234 ? 14.742 -14.149 -5.935 1.00 86.06 234 PRO A N 1
ATOM 1760 C CA . PRO A 1 234 ? 15.612 -13.705 -4.837 1.00 86.06 234 PRO A CA 1
ATOM 1761 C C . PRO A 1 234 ? 17.077 -13.430 -5.201 1.00 86.06 234 PRO A C 1
ATOM 1763 O O . PRO A 1 234 ? 17.826 -12.993 -4.343 1.00 86.06 234 PRO A O 1
ATOM 1766 N N . HIS A 1 235 ? 17.506 -13.756 -6.421 1.00 85.50 235 HIS A N 1
ATOM 1767 C CA . HIS A 1 235 ? 18.868 -13.494 -6.898 1.00 85.50 235 HIS A CA 1
ATOM 1768 C C . HIS A 1 235 ? 18.883 -12.573 -8.117 1.00 85.50 235 HIS A C 1
ATOM 1770 O O . HIS A 1 235 ? 19.883 -11.916 -8.377 1.00 85.50 235 HIS A O 1
ATOM 1776 N N . GLY A 1 236 ? 17.805 -12.587 -8.908 1.00 87.19 236 GLY A N 1
ATOM 1777 C CA . GLY A 1 236 ? 17.753 -11.886 -10.184 1.00 87.19 236 GLY A CA 1
ATOM 1778 C C . GLY A 1 236 ? 17.138 -10.502 -10.108 1.00 87.19 236 GLY A C 1
ATOM 1779 O O . GLY A 1 236 ? 17.311 -9.766 -11.068 1.00 87.19 236 GLY A O 1
ATOM 1780 N N . HIS A 1 237 ? 16.379 -10.202 -9.050 1.00 91.81 237 HIS A N 1
ATOM 1781 C CA . HIS A 1 237 ? 15.824 -8.888 -8.730 1.00 91.81 237 HIS A CA 1
ATOM 1782 C C . HIS A 1 237 ? 15.465 -7.993 -9.940 1.00 91.81 237 HIS A C 1
ATOM 1784 O O . HIS A 1 237 ? 15.798 -6.811 -9.976 1.00 91.81 237 HIS A O 1
ATOM 1790 N N . THR A 1 238 ? 14.799 -8.562 -10.954 1.00 94.94 238 THR A N 1
ATOM 1791 C CA . THR A 1 238 ? 14.551 -7.878 -12.230 1.00 94.94 238 THR A CA 1
ATOM 1792 C C . THR A 1 238 ? 13.177 -7.228 -12.264 1.00 94.94 238 THR A C 1
ATOM 1794 O O . THR A 1 238 ? 12.160 -7.909 -12.137 1.00 94.94 238 THR A O 1
ATOM 1797 N N . GLU A 1 239 ? 13.155 -5.934 -12.545 1.00 94.25 239 GLU A N 1
ATOM 1798 C CA . GLU A 1 239 ? 11.950 -5.138 -12.772 1.00 94.25 239 GLU A CA 1
ATOM 1799 C C . GLU A 1 239 ? 11.875 -4.697 -14.236 1.00 94.25 239 GLU A C 1
ATOM 1801 O O . GLU A 1 239 ? 12.884 -4.670 -14.947 1.00 94.25 239 GLU A O 1
ATOM 1806 N N . MET A 1 240 ? 10.676 -4.328 -14.687 1.00 95.69 240 MET A N 1
ATOM 1807 C CA . MET A 1 240 ? 10.498 -3.612 -15.947 1.00 95.69 240 MET A CA 1
ATOM 1808 C C . MET A 1 240 ? 10.250 -2.140 -15.642 1.00 95.69 240 MET A C 1
ATOM 1810 O O . MET A 1 240 ? 9.225 -1.795 -15.058 1.00 95.69 240 MET A O 1
ATOM 1814 N N . LEU A 1 241 ? 11.182 -1.282 -16.050 1.00 95.19 241 LEU A N 1
ATOM 1815 C CA . LEU A 1 241 ? 11.023 0.161 -15.963 1.00 95.19 241 LEU A CA 1
ATOM 1816 C C . LEU A 1 241 ? 10.172 0.648 -17.135 1.00 95.19 241 LEU A C 1
ATOM 1818 O O . LEU A 1 241 ? 10.463 0.317 -18.285 1.00 95.19 241 LEU A O 1
ATOM 1822 N N . PHE A 1 242 ? 9.183 1.484 -16.832 1.00 94.44 242 PHE A N 1
ATOM 1823 C CA . PHE A 1 242 ? 8.451 2.290 -17.800 1.00 94.44 242 PHE A CA 1
ATOM 1824 C C . PHE A 1 242 ? 8.668 3.765 -17.457 1.00 94.44 242 PHE A C 1
ATOM 1826 O O . PHE A 1 242 ? 8.157 4.246 -16.451 1.00 94.44 242 PHE A O 1
ATOM 1833 N N . ASN A 1 243 ? 9.449 4.474 -18.270 1.00 94.19 243 ASN A N 1
ATOM 1834 C CA . ASN A 1 243 ? 9.780 5.879 -18.053 1.00 94.19 243 ASN A CA 1
ATOM 1835 C C . ASN A 1 243 ? 9.845 6.676 -19.374 1.00 94.19 243 ASN A C 1
ATOM 1837 O O . ASN A 1 243 ? 9.701 6.125 -20.467 1.00 94.19 243 ASN A O 1
ATOM 1841 N N . GLU A 1 244 ? 10.070 7.981 -19.267 1.00 94.12 244 GLU A N 1
ATOM 1842 C CA . GLU A 1 244 ? 10.329 8.909 -20.366 1.00 94.12 244 GLU A CA 1
ATOM 1843 C C . GLU A 1 244 ? 11.760 9.460 -20.244 1.00 94.12 244 GLU A C 1
ATOM 1845 O O . GLU A 1 244 ? 12.237 9.813 -19.163 1.00 94.12 244 GLU A O 1
ATOM 1850 N N . THR A 1 245 ? 12.484 9.513 -21.360 1.00 95.00 245 THR A N 1
ATOM 1851 C CA . THR A 1 245 ? 13.808 10.146 -21.417 1.00 95.00 245 THR A CA 1
ATOM 1852 C C . THR A 1 245 ? 13.689 11.672 -21.408 1.00 95.00 245 THR A C 1
ATOM 1854 O O . THR A 1 245 ? 12.670 12.233 -21.790 1.00 95.00 245 THR A O 1
ATOM 1857 N N . ILE A 1 246 ? 14.778 12.383 -21.099 1.00 93.00 246 ILE A N 1
ATOM 1858 C CA . ILE A 1 246 ? 14.828 13.862 -21.175 1.00 93.00 246 ILE A CA 1
ATOM 1859 C C . ILE A 1 246 ? 14.460 14.389 -22.580 1.00 93.00 246 ILE A C 1
ATOM 1861 O O . ILE A 1 246 ? 14.006 15.520 -22.723 1.00 93.00 246 ILE A O 1
ATOM 1865 N N . ALA A 1 247 ? 14.658 13.575 -23.622 1.00 94.69 247 ALA A N 1
ATOM 1866 C CA . ALA A 1 247 ? 14.319 13.916 -25.000 1.00 94.69 247 ALA A CA 1
ATOM 1867 C C . ALA A 1 247 ? 12.834 13.689 -25.355 1.00 94.69 247 ALA A C 1
ATOM 1869 O O . ALA A 1 247 ? 12.445 13.990 -26.480 1.00 94.69 247 ALA A O 1
ATOM 1870 N N . GLY A 1 248 ? 12.019 13.166 -24.435 1.00 93.88 248 GLY A N 1
ATOM 1871 C CA . GLY A 1 248 ? 10.609 12.848 -24.672 1.00 93.88 248 GLY A CA 1
ATOM 1872 C C . GLY A 1 248 ? 10.360 11.496 -25.346 1.00 93.88 248 GLY A C 1
ATOM 1873 O O . GLY A 1 248 ? 9.284 11.251 -25.892 1.00 93.88 248 GLY A O 1
ATOM 1874 N N . GLU A 1 249 ? 11.360 10.613 -25.345 1.00 96.25 249 GLU A N 1
ATOM 1875 C CA . GLU A 1 249 ? 11.257 9.266 -25.918 1.00 96.25 249 GLU A CA 1
ATOM 1876 C C . GLU A 1 249 ? 10.958 8.209 -24.843 1.00 96.25 249 GLU A C 1
ATOM 1878 O O . GLU A 1 249 ? 11.435 8.363 -23.714 1.00 96.25 249 GLU A O 1
ATOM 1883 N N . PRO A 1 250 ? 10.244 7.112 -25.170 1.00 96.75 250 PRO A N 1
ATOM 1884 C CA . PRO A 1 250 ? 10.016 6.005 -24.240 1.00 96.75 250 PRO A CA 1
ATOM 1885 C C . PRO A 1 250 ? 11.324 5.362 -23.745 1.00 96.75 250 PRO A C 1
ATOM 1887 O O . PRO A 1 250 ? 12.136 4.904 -24.547 1.00 96.75 250 PRO A O 1
ATOM 1890 N N . ASP A 1 251 ? 11.494 5.257 -22.426 1.00 96.62 251 ASP A N 1
ATOM 1891 C CA . ASP A 1 251 ? 12.522 4.448 -21.754 1.00 96.62 251 ASP A CA 1
ATOM 1892 C C . ASP A 1 251 ? 11.851 3.211 -21.146 1.00 96.62 251 ASP A C 1
ATOM 1894 O O . ASP A 1 251 ? 11.308 3.259 -20.041 1.00 96.62 251 ASP A O 1
ATOM 1898 N N . ILE A 1 252 ? 11.838 2.108 -21.902 1.00 96.75 252 ILE A N 1
ATOM 1899 C CA . ILE A 1 252 ? 11.267 0.830 -21.461 1.00 96.75 252 ILE A CA 1
ATOM 1900 C C . ILE A 1 252 ? 12.359 -0.228 -21.476 1.00 96.75 252 ILE A C 1
ATOM 1902 O O . ILE A 1 252 ? 12.843 -0.626 -22.539 1.00 96.75 252 ILE A O 1
ATOM 1906 N N . ARG A 1 253 ? 12.764 -0.689 -20.293 1.00 97.06 253 ARG A N 1
ATOM 1907 C CA . ARG A 1 253 ? 13.890 -1.617 -20.155 1.00 97.06 253 ARG A CA 1
ATOM 1908 C C . ARG A 1 253 ? 13.851 -2.399 -18.855 1.00 97.06 253 ARG A C 1
ATOM 1910 O O . ARG A 1 253 ? 13.333 -1.935 -17.844 1.00 97.06 253 ARG A O 1
ATOM 1917 N N . ALA A 1 254 ? 14.487 -3.565 -18.879 1.00 96.19 254 ALA A N 1
ATOM 1918 C CA . ALA A 1 254 ? 14.753 -4.317 -17.665 1.00 96.19 254 ALA A CA 1
ATOM 1919 C C . ALA A 1 254 ? 15.759 -3.561 -16.784 1.00 96.19 254 ALA A C 1
ATOM 1921 O O . ALA A 1 254 ? 16.787 -3.076 -17.270 1.00 96.19 254 ALA A O 1
ATOM 1922 N N . VAL A 1 255 ? 15.467 -3.484 -15.491 1.00 95.25 255 VAL A N 1
ATOM 1923 C CA . VAL A 1 255 ? 16.345 -2.905 -14.471 1.00 95.25 255 VAL A CA 1
ATOM 1924 C C . VAL A 1 255 ? 16.501 -3.868 -13.305 1.00 95.25 255 VAL A C 1
ATOM 1926 O O . VAL A 1 255 ? 15.784 -4.862 -13.202 1.00 95.25 255 VAL A O 1
ATOM 1929 N N . GLN A 1 256 ? 17.491 -3.601 -12.463 1.00 94.25 256 GLN A N 1
ATOM 1930 C CA . GLN A 1 256 ? 17.651 -4.282 -11.186 1.00 94.25 256 GLN A CA 1
ATOM 1931 C C . GLN A 1 256 ? 17.118 -3.370 -10.095 1.00 94.25 256 GLN A C 1
ATOM 1933 O O . GLN A 1 256 ? 17.404 -2.170 -10.132 1.00 94.25 256 GLN A O 1
ATOM 1938 N N . THR A 1 257 ? 16.394 -3.935 -9.133 1.00 91.00 257 THR A N 1
ATOM 1939 C CA . THR A 1 257 ? 15.990 -3.183 -7.945 1.00 91.00 257 THR A CA 1
ATOM 1940 C C . THR A 1 257 ? 17.220 -2.652 -7.234 1.00 91.00 257 THR A C 1
ATOM 1942 O O . THR A 1 257 ? 18.236 -3.340 -7.097 1.00 91.00 257 THR A O 1
ATOM 1945 N N . ASP A 1 258 ? 17.112 -1.412 -6.777 1.00 88.88 258 ASP A N 1
ATOM 1946 C CA . ASP A 1 258 ? 18.168 -0.746 -6.039 1.00 88.88 258 ASP A CA 1
ATOM 1947 C C . ASP A 1 258 ? 18.575 -1.542 -4.782 1.00 88.88 258 ASP A C 1
ATOM 1949 O O . ASP A 1 258 ? 17.740 -2.059 -4.034 1.00 88.88 258 ASP A O 1
ATOM 1953 N N . ALA A 1 259 ? 19.884 -1.652 -4.546 1.00 89.25 259 ALA A N 1
ATOM 1954 C CA . ALA A 1 259 ? 20.415 -2.461 -3.453 1.00 89.25 259 ALA A CA 1
ATOM 1955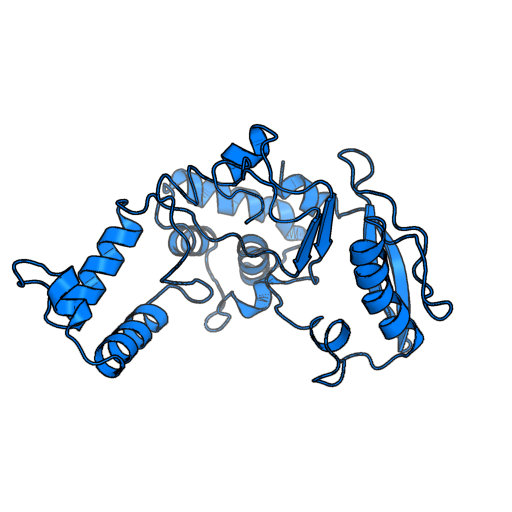 C C . ALA A 1 259 ? 20.095 -1.863 -2.073 1.00 89.25 259 ALA A C 1
ATOM 1957 O O . ALA A 1 259 ? 19.889 -2.617 -1.120 1.00 89.25 259 ALA A O 1
ATOM 1958 N N . GLU A 1 260 ? 20.022 -0.532 -1.956 1.00 86.38 260 GLU A N 1
ATOM 1959 C CA . GLU A 1 260 ? 19.602 0.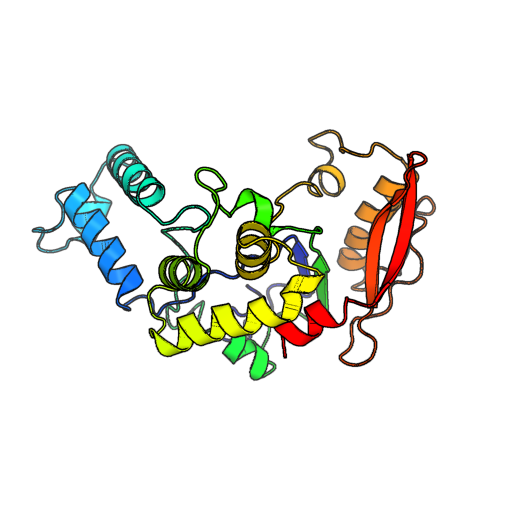128 -0.718 1.00 86.38 260 GLU A CA 1
ATOM 1960 C C . GLU A 1 260 ? 18.113 -0.118 -0.455 1.00 86.38 260 GLU A C 1
ATOM 1962 O O . GLU A 1 260 ? 17.725 -0.321 0.693 1.00 86.38 260 GLU A O 1
ATOM 1967 N N . LEU A 1 261 ? 17.279 -0.163 -1.501 1.00 85.12 261 LEU A N 1
ATOM 1968 C CA . LEU A 1 261 ? 15.873 -0.558 -1.384 1.00 85.12 261 LEU A CA 1
ATOM 1969 C C . LEU A 1 261 ? 15.715 -2.003 -0.909 1.00 85.12 261 LEU A C 1
ATOM 1971 O O . LEU A 1 261 ? 14.995 -2.239 0.059 1.00 85.12 261 LEU A O 1
ATOM 1975 N N . LEU A 1 262 ? 16.435 -2.952 -1.510 1.00 88.12 262 LEU A N 1
ATOM 1976 C CA . LEU A 1 262 ? 16.406 -4.352 -1.073 1.00 88.12 262 LEU A CA 1
ATOM 1977 C C . LEU A 1 262 ? 16.863 -4.517 0.383 1.00 88.12 262 LEU A C 1
ATOM 1979 O O . LEU A 1 262 ? 16.262 -5.290 1.128 1.00 88.12 262 LEU A O 1
ATOM 1983 N N . ALA A 1 263 ? 17.885 -3.767 0.807 1.00 85.94 263 ALA A N 1
ATOM 1984 C CA . ALA A 1 263 ? 18.394 -3.812 2.176 1.00 85.94 263 ALA A CA 1
ATOM 1985 C C . ALA A 1 263 ? 17.364 -3.352 3.224 1.00 85.94 263 ALA A C 1
ATOM 1987 O O . ALA A 1 263 ? 17.413 -3.815 4.361 1.00 85.94 263 ALA A O 1
ATOM 1988 N N . ARG A 1 264 ? 16.405 -2.492 2.851 1.00 82.62 264 ARG A N 1
ATOM 1989 C CA . ARG A 1 264 ? 15.300 -2.067 3.732 1.00 82.62 264 ARG A CA 1
ATOM 1990 C C . ARG A 1 264 ? 14.215 -3.136 3.908 1.00 82.62 264 ARG A C 1
ATOM 1992 O O . ARG A 1 264 ? 13.409 -3.027 4.830 1.00 82.62 264 ARG A O 1
ATOM 1999 N N . CYS A 1 265 ? 14.178 -4.150 3.044 1.00 74.44 265 CYS A N 1
ATOM 2000 C CA . CYS A 1 265 ? 13.188 -5.231 3.069 1.00 74.44 265 CYS A CA 1
ATOM 2001 C C . CYS A 1 265 ? 13.709 -6.544 3.688 1.00 74.44 265 CYS A C 1
ATOM 2003 O O . CYS A 1 265 ? 12.951 -7.518 3.732 1.00 74.44 265 CYS A O 1
ATOM 2005 N N . ALA A 1 266 ? 14.981 -6.585 4.103 1.00 58.97 266 ALA A N 1
ATOM 2006 C CA . ALA A 1 266 ? 15.691 -7.782 4.566 1.00 58.97 266 ALA A CA 1
ATOM 2007 C C . ALA A 1 266 ? 15.577 -8.041 6.079 1.00 58.97 266 ALA A C 1
ATOM 2009 O O . ALA A 1 266 ? 15.469 -7.069 6.860 1.00 58.97 266 ALA A O 1
#

pLDDT: mean 92.33, std 6.66, range [53.0, 98.75]

Sequence (266 aa):
MTMANGGQTNPPLFRAAITNSAFFPSQYPGDGIIPTTIYNQVTNGTGCANAADTFRCLQGLPAATLGAVNTELVNSGFFGTFTFVPVIDGTLIVERPTVTLQKGKHNGNVLLSVTNTFEGAIFVDSNPEVANITQYAQELFPLTTPAQQIAVAAEYAKYNATLTTTQAQAIAIMGEGNHLQDIPYYFFSEGPAFNNSAFIASFSSGFLDFAMSLNPNVHTNPKGITPNWAQWSPHGHTEMLFNETIAGEPDIRAVQTDAELLARCA

Foldseek 3Di:
DFCFQLLDDPPFPDAEEEAELDDDADAAACPDPLVVVLLCLLLVQLVLNPPPDSVVVVVPDDPVSSVVSLVVQQVVADFLHGSDDHYCDCHGNVDRPVVSVVVVRTGHDAYHYYADPLAQLNRADVVPHDDDQLVLCCSRPVPDDSVVSVVLVVLLVVCCVPQVDPNSSSSVVSNGHNDCLCVCLQDVPDAHPQPDPQLSLQVNQLVVCCSVPVGSPNRPDPSHPADHQDDDDPVQQKDWDWDADPVSDTDTDIDHPDPSSVVVVD

Radius of gyration: 21.71 Å; chains: 1; bounding box: 54×45×58 Å